Protein AF-A0AAN7SE15-F1 (afdb_monomer_lite)

Structure (mmCIF, N/CA/C/O backbone):
data_AF-A0AAN7SE15-F1
#
_entry.id   AF-A0AAN7SE15-F1
#
loop_
_atom_site.group_PDB
_atom_site.id
_atom_site.type_symbol
_atom_site.label_atom_id
_atom_site.label_alt_id
_atom_site.label_comp_id
_atom_site.label_asym_id
_atom_site.label_entity_id
_atom_site.label_seq_id
_atom_site.pdbx_PDB_ins_code
_atom_site.Cartn_x
_atom_site.Cartn_y
_atom_site.Cartn_z
_atom_site.occupancy
_atom_site.B_iso_or_equiv
_atom_site.auth_seq_id
_atom_site.auth_comp_id
_atom_site.auth_asym_id
_atom_site.auth_atom_id
_atom_site.pdbx_PDB_model_num
ATOM 1 N N . MET A 1 1 ? 21.722 -33.186 -2.684 1.00 69.50 1 MET A N 1
ATOM 2 C CA . MET A 1 1 ? 22.342 -31.857 -2.479 1.00 69.50 1 MET A CA 1
ATOM 3 C C . MET A 1 1 ? 21.295 -30.862 -1.980 1.00 69.50 1 MET A C 1
ATOM 5 O O . MET A 1 1 ? 20.299 -30.668 -2.673 1.00 69.50 1 MET A O 1
ATOM 9 N N . PRO A 1 2 ? 21.441 -30.273 -0.781 1.00 77.38 2 PRO A N 1
ATOM 10 C CA . PRO A 1 2 ? 20.537 -29.227 -0.302 1.00 77.38 2 PRO A CA 1
ATOM 11 C C . PRO A 1 2 ? 20.724 -27.922 -1.100 1.00 77.38 2 PRO A C 1
ATOM 13 O O . PRO A 1 2 ? 21.845 -27.465 -1.287 1.00 77.38 2 PRO A O 1
ATOM 16 N N . LEU A 1 3 ? 19.619 -27.311 -1.552 1.00 79.94 3 LEU A N 1
ATOM 17 C CA . LEU A 1 3 ? 19.618 -26.041 -2.303 1.00 79.94 3 LEU A CA 1
ATOM 18 C C . LEU A 1 3 ? 20.276 -24.898 -1.513 1.00 79.94 3 LEU A C 1
ATOM 20 O O . LEU A 1 3 ? 20.046 -24.763 -0.302 1.00 79.94 3 LEU A O 1
ATOM 24 N N . SER A 1 4 ? 20.987 -24.015 -2.217 1.00 88.12 4 SER A N 1
ATOM 25 C CA . SER A 1 4 ? 21.586 -22.818 -1.622 1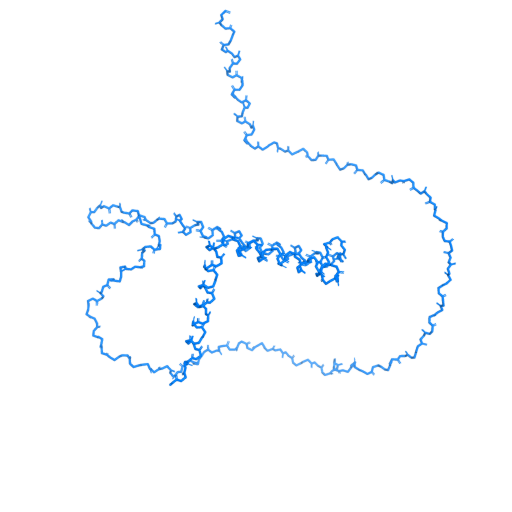.00 88.12 4 SER A CA 1
ATOM 26 C C . SER A 1 4 ? 20.510 -21.853 -1.103 1.00 88.12 4 SER A C 1
ATOM 28 O O . SER A 1 4 ? 19.378 -21.802 -1.600 1.00 88.12 4 SER A O 1
ATOM 30 N N . ARG A 1 5 ? 20.842 -21.041 -0.090 1.00 88.75 5 ARG A N 1
ATOM 31 C CA . ARG A 1 5 ? 19.920 -20.049 0.501 1.00 88.75 5 ARG A CA 1
ATOM 32 C C . ARG A 1 5 ? 19.344 -19.104 -0.561 1.00 88.75 5 ARG A C 1
ATOM 34 O O . ARG A 1 5 ? 18.150 -18.804 -0.522 1.00 88.75 5 ARG A O 1
ATOM 41 N N . GLY A 1 6 ? 20.163 -18.670 -1.522 1.00 89.69 6 GLY A N 1
ATOM 42 C CA . GLY A 1 6 ? 19.733 -17.793 -2.618 1.00 89.69 6 GLY A CA 1
ATOM 43 C C . GLY A 1 6 ? 18.705 -18.453 -3.542 1.00 89.69 6 GLY A C 1
ATOM 44 O O . GLY A 1 6 ? 17.690 -17.843 -3.886 1.00 89.69 6 GLY A O 1
ATOM 45 N N . GLU A 1 7 ? 18.911 -19.726 -3.872 1.00 88.38 7 GLU A N 1
ATOM 46 C CA . GLU A 1 7 ? 18.010 -20.511 -4.724 1.00 88.38 7 GLU A CA 1
ATOM 47 C C . GLU A 1 7 ? 16.679 -20.791 -4.029 1.00 88.38 7 GLU A C 1
ATOM 49 O O . GLU A 1 7 ? 15.617 -20.640 -4.635 1.00 88.38 7 GLU A O 1
ATOM 54 N N . LYS A 1 8 ? 16.711 -21.099 -2.725 1.00 91.88 8 LYS A N 1
ATOM 55 C CA . LYS A 1 8 ? 15.500 -21.238 -1.902 1.00 91.88 8 LYS A CA 1
ATOM 56 C C . LYS A 1 8 ? 14.666 -19.954 -1.917 1.00 91.88 8 LYS A C 1
ATOM 58 O O . LYS A 1 8 ? 13.450 -20.017 -2.111 1.00 91.88 8 LYS A O 1
ATOM 63 N N . LEU A 1 9 ? 15.297 -18.784 -1.764 1.00 92.62 9 LEU A N 1
ATOM 64 C CA . LEU A 1 9 ? 14.592 -17.498 -1.841 1.00 92.62 9 LEU A CA 1
ATOM 65 C C . LEU A 1 9 ? 14.015 -17.231 -3.235 1.00 92.62 9 LEU A C 1
ATOM 67 O O . LEU A 1 9 ? 12.876 -16.771 -3.335 1.00 92.62 9 LEU A O 1
ATOM 71 N N . ARG A 1 10 ? 14.766 -17.513 -4.307 1.00 90.75 10 ARG A N 1
ATOM 72 C CA . ARG A 1 10 ? 14.270 -17.358 -5.685 1.00 90.75 10 ARG A CA 1
ATOM 73 C C . ARG A 1 10 ? 13.057 -18.241 -5.942 1.00 90.75 10 ARG A C 1
ATOM 75 O O . ARG A 1 10 ? 12.019 -17.726 -6.350 1.00 90.75 10 ARG A O 1
ATOM 82 N N . ARG A 1 11 ? 13.145 -19.525 -5.592 1.00 92.25 11 ARG A N 1
ATOM 83 C CA . ARG A 1 11 ? 12.047 -20.486 -5.742 1.00 92.25 11 ARG A CA 1
ATOM 84 C C . ARG A 1 11 ? 10.803 -20.057 -4.961 1.00 92.25 11 ARG A C 1
ATOM 86 O O . ARG A 1 11 ? 9.694 -20.190 -5.471 1.00 92.25 11 ARG A O 1
ATOM 93 N N . LYS A 1 12 ? 10.975 -19.478 -3.765 1.00 94.56 12 LYS A N 1
ATOM 94 C CA . LYS A 1 12 ? 9.873 -18.900 -2.975 1.00 94.56 12 LYS A CA 1
ATOM 95 C C . LYS A 1 12 ? 9.230 -17.686 -3.659 1.00 94.56 12 LYS A C 1
ATOM 97 O O . LYS A 1 12 ? 8.010 -17.587 -3.702 1.00 94.56 12 LYS A O 1
ATOM 102 N N . ARG A 1 13 ? 10.028 -16.770 -4.219 1.00 94.69 13 ARG A N 1
ATOM 103 C CA . ARG A 1 13 ? 9.501 -15.607 -4.960 1.00 94.69 13 ARG A CA 1
ATOM 104 C C . ARG A 1 13 ? 8.739 -16.037 -6.211 1.00 94.69 13 ARG A C 1
ATOM 106 O O . ARG A 1 13 ? 7.675 -15.499 -6.497 1.00 94.69 13 ARG A O 1
ATOM 113 N N . GLU A 1 14 ? 9.273 -17.004 -6.950 1.00 93.94 14 GLU A N 1
ATOM 114 C CA . GLU A 1 14 ? 8.645 -17.532 -8.163 1.00 93.94 14 GLU A CA 1
ATOM 115 C C . GLU A 1 14 ? 7.334 -18.263 -7.853 1.00 93.94 14 GLU A C 1
ATOM 117 O O . GLU A 1 14 ? 6.343 -18.066 -8.558 1.00 93.94 14 GLU A O 1
ATOM 122 N N . SER A 1 15 ? 7.283 -19.051 -6.773 1.00 93.25 15 SER A N 1
ATOM 123 C CA . SER A 1 15 ? 6.051 -19.725 -6.354 1.00 93.25 15 SER A CA 1
ATOM 124 C C . SER A 1 15 ? 4.984 -18.741 -5.864 1.00 93.25 15 SER A C 1
ATOM 126 O O . SER A 1 15 ? 3.817 -18.885 -6.235 1.00 93.25 15 SER A O 1
ATOM 128 N N . GLU A 1 16 ? 5.362 -17.703 -5.108 1.00 92.50 16 GLU A N 1
ATOM 129 C CA . GLU A 1 16 ? 4.440 -16.628 -4.721 1.00 92.50 16 GLU A CA 1
ATOM 130 C C . GLU A 1 16 ? 3.918 -15.863 -5.935 1.00 92.50 16 GLU A C 1
ATOM 132 O O . GLU A 1 16 ? 2.716 -15.616 -6.025 1.00 92.50 16 GLU A O 1
ATOM 137 N N . LYS A 1 17 ? 4.785 -15.546 -6.902 1.00 94.81 17 LYS A N 1
ATOM 138 C CA . LYS A 1 17 ? 4.377 -14.885 -8.145 1.00 94.81 17 LYS A CA 1
ATOM 139 C C . LYS A 1 17 ? 3.336 -15.721 -8.895 1.00 94.81 17 LYS A C 1
ATOM 141 O O . LYS A 1 17 ? 2.251 -15.222 -9.173 1.00 94.81 17 LYS A O 1
ATOM 146 N N . ARG A 1 18 ? 3.598 -17.019 -9.099 1.00 93.38 18 ARG A N 1
ATOM 147 C CA . ARG A 1 18 ? 2.640 -17.951 -9.727 1.00 93.38 18 ARG A CA 1
ATOM 148 C C . ARG A 1 18 ? 1.327 -18.056 -8.948 1.00 93.38 18 ARG A C 1
ATOM 150 O O . ARG A 1 18 ? 0.262 -18.185 -9.544 1.00 93.38 18 ARG A O 1
ATOM 157 N N . ARG A 1 19 ? 1.371 -18.020 -7.612 1.00 92.69 19 ARG A N 1
ATOM 158 C CA . ARG A 1 19 ? 0.163 -17.997 -6.771 1.00 92.69 19 ARG A CA 1
ATOM 159 C C . ARG A 1 19 ? -0.665 -16.733 -7.022 1.00 92.69 19 ARG A C 1
ATOM 161 O O . ARG A 1 19 ? -1.875 -16.847 -7.189 1.00 92.69 19 ARG A O 1
ATOM 168 N N . TYR A 1 20 ? -0.028 -15.564 -7.063 1.00 87.75 20 TYR A N 1
ATOM 169 C CA . TYR A 1 20 ? -0.706 -14.303 -7.367 1.00 87.75 20 TYR A CA 1
ATOM 170 C C . TYR A 1 20 ? -1.281 -14.277 -8.781 1.00 87.75 20 TYR A C 1
ATOM 172 O O . TYR A 1 20 ? -2.404 -13.815 -8.958 1.00 87.75 20 TYR A O 1
ATOM 180 N N . ASP A 1 21 ? -0.549 -14.797 -9.765 1.00 90.56 21 ASP A N 1
ATOM 181 C CA . ASP A 1 21 ? -1.011 -14.845 -11.153 1.00 90.56 21 ASP A CA 1
ATOM 182 C C . ASP A 1 21 ? -2.255 -15.738 -11.295 1.00 90.56 21 ASP A C 1
ATOM 184 O O . ASP A 1 21 ? -3.239 -15.305 -11.893 1.00 90.56 21 ASP A O 1
ATOM 188 N N . ARG A 1 22 ? -2.281 -16.911 -10.640 1.00 91.75 22 ARG A N 1
ATOM 189 C CA . ARG A 1 22 ? -3.479 -17.776 -10.577 1.00 91.75 22 ARG A CA 1
ATOM 190 C C . ARG A 1 22 ? -4.678 -17.064 -9.950 1.00 91.75 22 ARG A C 1
ATOM 192 O O . ARG A 1 22 ? -5.763 -17.065 -10.516 1.00 91.75 22 ARG A O 1
ATOM 199 N N . LEU A 1 23 ? -4.474 -16.390 -8.817 1.00 88.62 23 LEU A N 1
ATOM 200 C CA . LEU A 1 23 ? -5.536 -15.635 -8.141 1.00 88.62 23 LEU A CA 1
ATOM 201 C C . LEU A 1 23 ? -6.017 -14.421 -8.954 1.00 88.62 23 LEU A C 1
ATOM 203 O O . LEU A 1 23 ? -7.139 -13.956 -8.791 1.00 88.62 23 LEU A O 1
ATOM 207 N N . LYS A 1 24 ? -5.156 -13.858 -9.805 1.00 89.06 24 LYS A N 1
ATOM 208 C CA . LYS A 1 24 ? -5.519 -12.754 -10.695 1.00 89.06 24 LYS A CA 1
ATOM 209 C C . LYS A 1 24 ? -6.371 -13.233 -11.873 1.00 89.06 24 LYS A C 1
ATOM 211 O O . LYS A 1 24 ? -7.193 -12.451 -12.343 1.00 89.06 24 LYS A O 1
ATOM 216 N N . GLN A 1 25 ? -6.145 -14.461 -12.339 1.00 91.25 25 GLN A N 1
ATOM 217 C CA . GLN A 1 25 ? -6.897 -15.096 -13.423 1.00 91.25 25 GLN A CA 1
ATOM 218 C C . GLN A 1 25 ? -8.277 -15.592 -12.966 1.00 91.25 25 GLN A C 1
ATOM 220 O O . GLN A 1 25 ? -9.210 -15.535 -13.756 1.00 91.25 25 GLN A O 1
ATOM 225 N N . ASP A 1 26 ? -8.422 -16.009 -11.703 1.00 91.81 26 ASP A N 1
ATOM 226 C CA . ASP A 1 26 ? -9.694 -16.468 -11.130 1.00 91.81 26 ASP A CA 1
ATOM 227 C C . ASP A 1 26 ? -10.484 -15.321 -10.445 1.00 91.81 26 ASP A C 1
ATOM 229 O O . ASP A 1 26 ? -10.094 -14.842 -9.368 1.00 91.81 26 ASP A O 1
ATOM 233 N N . PRO A 1 27 ? -11.606 -14.857 -11.030 1.00 91.00 27 PRO A N 1
ATOM 234 C CA . PRO A 1 27 ? -12.420 -13.799 -10.440 1.00 91.00 27 PRO A CA 1
ATOM 235 C C . PRO A 1 27 ? -13.149 -14.238 -9.159 1.00 91.00 27 PRO A C 1
ATOM 237 O O . PRO A 1 27 ? -13.297 -13.420 -8.243 1.00 91.00 27 PRO A O 1
ATOM 240 N N . GLU A 1 28 ? -13.562 -15.503 -9.048 1.00 93.06 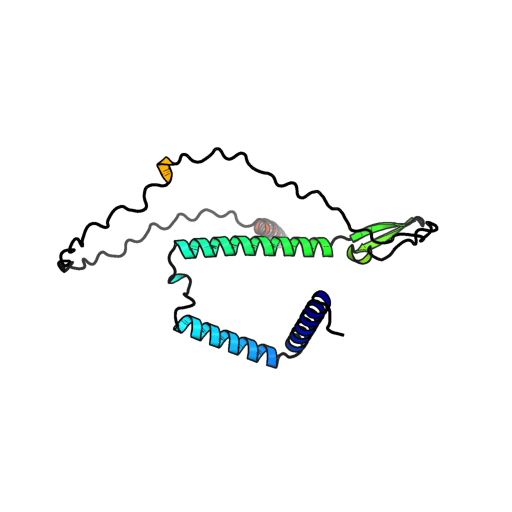28 GLU A N 1
ATOM 241 C CA . GLU A 1 28 ? -14.314 -16.005 -7.894 1.00 93.06 28 GLU A CA 1
ATOM 242 C C . GLU A 1 28 ? -13.421 -16.137 -6.665 1.00 93.06 28 GLU A C 1
ATOM 244 O O . GLU A 1 28 ? -13.763 -15.653 -5.579 1.00 93.06 28 GLU A O 1
ATOM 249 N N . GLY A 1 29 ? -12.233 -16.725 -6.832 1.00 91.44 29 GLY A N 1
ATOM 250 C CA . GLY A 1 29 ? -11.234 -16.814 -5.769 1.00 91.44 29 GLY A CA 1
ATOM 251 C C . GLY A 1 29 ? -10.851 -15.434 -5.228 1.00 91.44 29 GLY A C 1
ATOM 252 O O . GLY A 1 29 ? -10.708 -15.239 -4.015 1.00 91.44 29 GLY A O 1
ATOM 253 N N . ARG A 1 30 ? -10.767 -14.430 -6.108 1.00 91.44 30 ARG A N 1
ATOM 254 C CA . ARG A 1 30 ? -10.493 -13.044 -5.717 1.00 91.44 30 ARG A CA 1
ATOM 255 C C . ARG A 1 30 ? -11.650 -12.407 -4.946 1.00 91.44 30 ARG A C 1
ATOM 257 O O . ARG A 1 30 ? -11.396 -11.661 -3.996 1.00 91.44 30 ARG A O 1
ATOM 264 N N . ALA A 1 31 ? -12.895 -12.677 -5.333 1.00 93.81 31 ALA A N 1
ATOM 265 C CA . ALA A 1 31 ? -14.076 -12.194 -4.620 1.00 93.81 31 ALA A CA 1
ATOM 266 C C . ALA A 1 31 ? -14.162 -12.796 -3.208 1.00 93.81 31 ALA A C 1
ATOM 268 O O . ALA A 1 31 ? -14.294 -12.048 -2.236 1.00 93.81 31 ALA A O 1
ATOM 269 N N . LYS A 1 32 ? -13.964 -14.116 -3.082 1.00 95.25 32 LYS A N 1
ATOM 270 C CA . LYS A 1 32 ? -13.917 -14.827 -1.792 1.00 95.25 32 LYS A CA 1
ATOM 271 C C . LYS A 1 32 ? -12.827 -14.268 -0.873 1.00 95.25 32 LYS A C 1
ATOM 273 O O . LYS A 1 32 ? -13.071 -14.028 0.309 1.00 95.25 32 LYS A O 1
ATOM 278 N N . LEU A 1 33 ? -11.634 -13.986 -1.409 1.00 93.44 33 LEU A N 1
ATOM 279 C CA . LEU A 1 33 ? -10.555 -13.376 -0.625 1.00 93.44 33 LEU A CA 1
ATOM 280 C C . LEU A 1 33 ? -10.940 -11.981 -0.111 1.00 93.44 33 LEU A C 1
ATOM 282 O O . LEU A 1 33 ? -10.749 -11.695 1.069 1.00 93.44 33 LEU A O 1
ATOM 286 N N . LYS A 1 34 ? -11.523 -11.134 -0.969 1.00 95.12 34 LYS A N 1
ATOM 287 C CA . LYS A 1 34 ? -11.990 -9.797 -0.570 1.00 95.12 34 LYS A CA 1
ATOM 288 C C . LYS A 1 34 ? -13.056 -9.857 0.524 1.00 95.12 34 LYS A C 1
ATOM 290 O O . LYS A 1 34 ? -13.012 -9.043 1.443 1.00 95.12 34 LYS A O 1
ATOM 295 N N . GLN A 1 35 ? -14.003 -10.792 0.432 1.00 96.69 35 GLN A N 1
ATOM 296 C CA . GLN A 1 35 ? -15.025 -10.996 1.465 1.00 96.69 35 GLN A CA 1
ATOM 297 C C . GLN A 1 35 ? -14.381 -11.383 2.798 1.00 96.69 35 GLN A C 1
ATOM 299 O O . GLN A 1 35 ? -14.603 -10.707 3.800 1.00 96.69 35 GLN A O 1
ATOM 304 N N . LYS A 1 36 ? -13.474 -12.365 2.788 1.00 97.38 36 LYS A N 1
ATOM 305 C CA . LYS A 1 36 ? -12.740 -12.791 3.986 1.00 97.38 36 LYS A CA 1
ATOM 306 C C . LYS A 1 36 ? -11.925 -11.656 4.616 1.00 97.38 36 LYS A C 1
ATOM 308 O O . LYS A 1 36 ? -11.921 -11.497 5.834 1.00 97.38 36 LYS A O 1
ATOM 313 N N . GLU A 1 37 ? -11.237 -10.847 3.812 1.00 96.69 37 GLU A N 1
ATOM 314 C CA . GLU A 1 37 ? -10.503 -9.671 4.302 1.00 96.69 37 GLU A CA 1
ATOM 315 C C . GLU A 1 37 ? -11.443 -8.618 4.907 1.00 96.69 37 GLU A C 1
ATOM 317 O O . GLU A 1 37 ? -11.130 -8.036 5.949 1.00 96.69 37 GLU A O 1
ATOM 322 N N . ARG A 1 38 ? -12.615 -8.402 4.296 1.00 97.38 38 ARG A N 1
ATOM 323 C CA . ARG A 1 38 ? -13.647 -7.493 4.810 1.00 97.38 38 ARG A CA 1
ATOM 324 C C . ARG A 1 38 ? -14.190 -7.971 6.155 1.00 97.38 38 ARG A C 1
ATOM 326 O O . ARG A 1 38 ? -14.239 -7.176 7.088 1.00 97.38 38 ARG A O 1
ATOM 333 N N . GLU A 1 39 ? -14.531 -9.249 6.284 1.00 97.94 39 GLU A N 1
ATOM 334 C CA . GLU A 1 39 ? -14.976 -9.850 7.547 1.00 97.94 39 GLU A CA 1
ATOM 335 C C . GLU A 1 39 ? -13.909 -9.732 8.637 1.00 97.94 39 GLU A C 1
ATOM 337 O O . GLU A 1 39 ? -14.204 -9.344 9.764 1.00 97.94 39 GLU A O 1
ATOM 342 N N . GLN A 1 40 ? -12.642 -10.003 8.310 1.00 97.81 40 GLN A N 1
ATOM 343 C CA . GLN A 1 40 ? -11.542 -9.816 9.257 1.00 97.81 40 GLN A CA 1
ATOM 344 C C . GLN A 1 40 ? -11.399 -8.359 9.693 1.00 97.81 40 GLN A C 1
ATOM 346 O O . GLN A 1 40 ? -11.105 -8.091 10.857 1.00 97.81 40 GLN A O 1
ATOM 351 N N . TYR A 1 41 ? -11.577 -7.415 8.772 1.00 96.50 41 TYR A N 1
ATOM 352 C CA . TYR A 1 41 ? -11.533 -5.995 9.089 1.00 96.50 41 TYR A CA 1
ATOM 353 C C . TYR A 1 41 ? -12.689 -5.580 10.006 1.00 96.50 41 TYR A C 1
ATOM 355 O O . TYR A 1 41 ? -12.454 -4.851 10.968 1.00 96.50 41 TYR A O 1
ATOM 363 N N . ILE A 1 42 ? -13.900 -6.091 9.763 1.00 96.50 42 ILE A N 1
ATOM 364 C CA . ILE A 1 42 ? -15.067 -5.889 10.635 1.00 96.50 42 ILE A CA 1
ATOM 365 C C . ILE A 1 42 ? -14.782 -6.452 12.033 1.00 96.50 42 ILE A C 1
ATOM 367 O O . ILE A 1 42 ? -14.837 -5.701 13.000 1.00 96.50 42 ILE A O 1
ATOM 371 N N . LYS A 1 43 ? -14.302 -7.699 12.138 1.00 97.62 43 LYS A N 1
ATOM 372 C CA . LYS A 1 43 ? -13.901 -8.306 13.421 1.00 97.62 43 LYS A CA 1
ATOM 373 C C . LYS A 1 43 ? -12.827 -7.492 14.153 1.00 97.62 43 LYS A C 1
ATOM 375 O O . LYS A 1 43 ? -12.837 -7.392 15.375 1.00 97.62 43 LYS A O 1
ATOM 380 N N . LYS A 1 44 ? -11.868 -6.900 13.431 1.00 97.31 44 LYS A N 1
ATOM 381 C CA . LYS A 1 44 ? -10.837 -6.020 14.021 1.00 97.31 44 LYS A CA 1
ATOM 382 C C . LYS A 1 44 ? -11.398 -4.674 14.487 1.00 97.31 44 LYS A C 1
ATOM 384 O O . LYS A 1 44 ? -10.865 -4.120 15.448 1.00 97.31 44 LYS A O 1
ATOM 389 N N . LYS A 1 45 ? -12.424 -4.150 13.810 1.00 95.69 45 LYS A N 1
ATOM 390 C CA . LYS A 1 45 ? -13.165 -2.958 14.240 1.00 95.69 45 LYS A CA 1
ATOM 391 C C . LYS A 1 45 ? -13.982 -3.240 15.498 1.00 95.69 45 LYS A C 1
ATOM 393 O O . LYS A 1 45 ? -13.853 -2.490 16.454 1.00 95.69 45 LYS A O 1
ATOM 398 N N . GLU A 1 46 ? -14.734 -4.340 15.526 1.00 95.31 46 GLU A N 1
ATOM 399 C CA . GLU A 1 46 ? -15.518 -4.775 16.695 1.00 95.31 46 GLU A CA 1
ATOM 400 C C . GLU A 1 46 ? -14.628 -4.961 17.928 1.00 95.31 46 GLU A C 1
ATOM 402 O O . GLU A 1 46 ? -14.928 -4.453 19.003 1.00 95.31 46 GLU A O 1
ATOM 407 N N . LYS A 1 47 ? -13.455 -5.585 17.754 1.00 96.88 47 LYS A N 1
ATOM 408 C CA . LYS A 1 47 ? -12.442 -5.736 18.814 1.00 96.88 47 LYS A CA 1
ATOM 409 C C . LYS A 1 47 ? -11.712 -4.436 19.190 1.00 96.88 47 LYS A C 1
ATOM 411 O O . LYS A 1 47 ? -10.766 -4.491 19.967 1.00 96.88 47 LYS A O 1
ATOM 416 N N . LYS A 1 48 ? -12.061 -3.288 18.594 1.00 92.25 48 LYS A N 1
ATOM 417 C CA . LYS A 1 48 ? -11.407 -1.973 18.772 1.00 92.25 48 LYS A CA 1
ATOM 418 C C . LYS A 1 48 ? -9.893 -1.944 18.495 1.00 92.25 48 LYS A C 1
ATOM 420 O O . LYS A 1 48 ? -9.223 -0.959 18.795 1.00 92.25 48 LYS A O 1
ATOM 425 N N . ILE A 1 49 ? -9.346 -2.974 17.840 1.00 93.69 49 ILE A N 1
ATOM 426 C CA . ILE A 1 49 ? -7.940 -3.016 17.398 1.00 93.69 49 ILE A CA 1
ATOM 427 C C . ILE A 1 49 ? -7.719 -1.979 16.291 1.00 93.69 49 ILE A C 1
ATOM 429 O O . ILE A 1 49 ? -6.687 -1.310 16.233 1.00 93.69 49 ILE A O 1
ATOM 433 N N . VAL A 1 50 ? -8.700 -1.830 15.397 1.00 93.44 50 VAL A N 1
ATOM 434 C CA . VAL A 1 50 ? -8.701 -0.796 14.361 1.00 93.44 50 VAL A CA 1
ATOM 435 C C . VAL A 1 50 ? -9.755 0.247 14.702 1.00 93.44 50 VAL A C 1
ATOM 437 O O . VAL A 1 50 ? -10.941 0.030 14.477 1.00 93.44 50 VAL A O 1
ATOM 440 N N . ARG A 1 51 ? -9.302 1.405 15.187 1.00 93.50 51 ARG A N 1
ATOM 441 C CA . ARG A 1 51 ? -10.162 2.560 15.472 1.00 93.50 51 ARG A CA 1
ATOM 442 C C . ARG A 1 51 ? -10.407 3.405 14.208 1.00 93.50 51 ARG A C 1
ATOM 444 O O . ARG A 1 51 ? -9.446 3.655 13.461 1.00 93.50 51 ARG A O 1
ATOM 451 N N . PRO A 1 52 ? -11.651 3.848 13.935 1.00 91.81 52 PRO A N 1
ATOM 452 C CA . PRO A 1 52 ? -11.930 4.833 12.895 1.00 91.81 52 PRO A CA 1
ATOM 453 C C . PRO A 1 52 ? -11.265 6.168 13.243 1.00 91.81 52 PRO A C 1
ATOM 455 O O . PRO A 1 52 ? -11.010 6.455 14.405 1.00 91.81 52 PRO A O 1
ATOM 458 N N . ILE A 1 53 ? -10.964 6.992 12.235 1.00 90.69 53 ILE A N 1
ATOM 459 C CA . ILE A 1 53 ? -10.153 8.207 12.428 1.00 90.69 53 ILE A CA 1
ATOM 460 C C . ILE A 1 53 ? -10.770 9.197 13.428 1.00 90.69 53 ILE A C 1
ATOM 462 O O . ILE A 1 53 ? -10.021 9.851 14.143 1.00 90.69 53 ILE A O 1
ATOM 466 N N . ASN A 1 54 ? -12.103 9.253 13.502 1.00 92.38 54 ASN A N 1
ATOM 467 C CA . ASN A 1 54 ? -12.845 10.148 14.392 1.00 92.38 54 ASN A CA 1
ATOM 468 C C . ASN A 1 54 ? -12.670 9.777 15.872 1.00 92.38 54 ASN A C 1
ATOM 470 O O . ASN A 1 54 ? -12.658 10.658 16.716 1.00 92.38 54 ASN A O 1
ATOM 474 N N . GLU A 1 55 ? -12.473 8.492 16.178 1.00 93.50 55 GLU A N 1
ATOM 475 C CA . GLU A 1 55 ? -12.241 7.993 17.544 1.00 93.50 55 GLU A CA 1
ATOM 476 C C . GLU A 1 55 ? -10.757 8.047 17.947 1.00 93.50 55 GLU A C 1
ATOM 478 O O . GLU A 1 55 ? -10.372 7.624 19.037 1.00 93.50 55 GLU A O 1
ATOM 483 N N . GLN A 1 56 ? -9.875 8.503 17.053 1.00 95.38 56 GLN A N 1
ATOM 484 C CA . GLN A 1 56 ? -8.452 8.614 17.353 1.00 95.38 56 GLN A CA 1
ATOM 485 C C . GLN A 1 56 ? -8.104 9.975 17.931 1.00 95.38 56 GLN A C 1
ATOM 487 O O . GLN A 1 56 ? -8.605 10.998 17.472 1.00 95.38 56 GLN A O 1
ATOM 492 N N . ASN A 1 57 ? -7.125 9.986 18.836 1.00 97.19 57 ASN A N 1
ATOM 493 C CA . ASN A 1 57 ? -6.512 11.210 19.339 1.00 97.19 57 ASN A CA 1
ATOM 494 C C . ASN A 1 57 ? -5.949 12.055 18.174 1.00 97.19 57 ASN A C 1
ATOM 496 O O . ASN A 1 57 ? -5.356 11.523 17.227 1.00 97.19 57 ASN A O 1
ATOM 500 N N . GLU A 1 58 ? -6.082 13.378 18.254 1.00 97.19 58 GLU A N 1
ATOM 501 C CA . GLU A 1 58 ? -5.568 14.347 17.285 1.00 97.19 58 GLU A CA 1
ATOM 502 C C . GLU A 1 58 ? -4.105 14.107 16.900 1.00 97.19 58 GLU A C 1
ATOM 504 O O . GLU A 1 58 ? -3.735 14.203 15.722 1.00 97.19 58 GLU A O 1
ATOM 509 N N . ARG A 1 59 ? -3.257 13.733 17.868 1.00 96.94 59 ARG A N 1
ATOM 510 C CA . ARG A 1 59 ? -1.843 13.428 17.607 1.00 96.94 59 ARG A CA 1
ATOM 511 C C . ARG A 1 59 ? -1.690 12.240 16.655 1.00 96.94 59 ARG A C 1
ATOM 513 O O . ARG A 1 59 ? -0.914 12.313 15.695 1.00 96.94 59 ARG A O 1
ATOM 520 N N . GLU A 1 60 ? -2.448 11.166 16.872 1.00 95.75 60 GLU A N 1
ATOM 521 C CA . GLU A 1 60 ? -2.465 10.001 15.980 1.00 95.75 60 GLU A CA 1
ATOM 522 C C . GLU A 1 60 ? -3.016 10.373 14.602 1.00 95.75 60 GLU A C 1
ATOM 524 O O . GLU A 1 60 ? -2.424 10.014 13.577 1.00 95.75 60 GLU A O 1
ATOM 529 N N . GLN A 1 61 ? -4.109 11.142 14.557 1.00 97.06 61 GLN A N 1
ATOM 530 C CA . GLN A 1 61 ? -4.680 11.617 13.300 1.00 97.06 61 GLN A CA 1
ATOM 531 C C . GLN A 1 61 ? -3.650 12.427 12.501 1.00 97.06 61 GLN A C 1
ATOM 533 O O . GLN A 1 61 ? -3.482 12.214 11.296 1.00 97.06 61 GLN A O 1
ATOM 538 N N . ARG A 1 62 ? -2.903 13.323 13.158 1.00 97.19 62 ARG A N 1
ATOM 539 C CA . ARG A 1 62 ? -1.839 14.126 12.538 1.00 97.19 62 ARG A CA 1
ATOM 540 C C . ARG A 1 62 ? -0.739 13.241 11.963 1.00 97.19 62 ARG A C 1
ATOM 542 O O . ARG A 1 62 ? -0.305 13.463 10.827 1.00 97.19 62 ARG A O 1
ATOM 549 N N . MET A 1 63 ? -0.329 12.209 12.700 1.00 97.31 63 MET A N 1
ATOM 550 C CA . MET A 1 63 ? 0.657 11.233 12.237 1.00 97.31 63 MET A CA 1
ATOM 551 C C . MET A 1 63 ? 0.146 10.422 11.044 1.00 97.31 63 MET A C 1
ATOM 553 O O . MET A 1 63 ? 0.886 10.266 10.067 1.00 97.31 63 MET A O 1
ATOM 557 N N . LYS A 1 64 ? -1.117 9.982 11.041 1.00 96.00 64 LYS A N 1
ATOM 558 C CA . LYS A 1 64 ? -1.731 9.316 9.880 1.00 96.00 64 LYS A CA 1
ATOM 559 C C . LYS A 1 64 ? -1.787 10.234 8.662 1.00 96.00 64 LYS A C 1
ATOM 561 O O . LYS A 1 64 ? -1.352 9.835 7.584 1.00 96.00 64 LYS A O 1
ATOM 566 N N . ARG A 1 65 ? -2.211 11.493 8.820 1.00 96.12 65 ARG A N 1
ATOM 567 C CA . ARG A 1 65 ? -2.207 12.492 7.732 1.00 96.12 65 ARG A CA 1
ATOM 568 C C . ARG A 1 65 ? -0.792 12.758 7.206 1.00 96.12 65 ARG A C 1
ATOM 570 O O . ARG A 1 65 ? -0.608 12.957 6.005 1.00 96.12 65 ARG A O 1
ATOM 577 N N . LYS A 1 66 ? 0.230 12.768 8.072 1.00 97.69 66 LYS A N 1
ATOM 578 C CA . LYS A 1 66 ? 1.646 12.891 7.672 1.00 97.69 66 LYS A CA 1
ATOM 579 C C . LYS A 1 66 ? 2.084 11.697 6.817 1.00 97.69 66 LYS A C 1
ATOM 581 O O . LYS A 1 66 ? 2.636 11.901 5.735 1.00 97.69 66 LYS A O 1
ATOM 586 N N . HIS A 1 67 ? 1.784 10.474 7.253 1.00 97.31 67 HIS A N 1
ATOM 587 C CA . HIS A 1 67 ? 2.069 9.263 6.478 1.00 97.31 67 HIS A CA 1
ATOM 588 C C . HIS A 1 67 ? 1.323 9.255 5.147 1.00 97.31 67 HIS A C 1
ATOM 590 O O . HIS A 1 67 ? 1.926 8.997 4.108 1.00 97.31 67 HIS A O 1
ATOM 596 N N . TRP A 1 68 ? 0.043 9.627 5.145 1.00 97.12 68 TRP A N 1
ATOM 597 C CA . TRP A 1 68 ? -0.747 9.706 3.924 1.00 97.12 68 TRP A CA 1
ATOM 598 C C . TRP A 1 68 ? -0.146 10.690 2.915 1.00 97.12 68 TRP A C 1
ATOM 600 O O . TRP A 1 68 ? 0.046 10.330 1.754 1.00 97.12 68 TRP A O 1
ATOM 610 N N . ARG A 1 69 ? 0.257 11.890 3.355 1.00 97.88 69 ARG A N 1
ATOM 611 C CA . ARG A 1 69 ? 0.968 12.858 2.502 1.00 97.88 69 ARG A CA 1
ATOM 612 C C . ARG A 1 69 ? 2.269 12.281 1.939 1.00 97.88 69 ARG A C 1
ATOM 614 O O . ARG A 1 69 ? 2.520 12.421 0.743 1.00 97.88 69 ARG A O 1
ATOM 621 N N . LYS A 1 70 ? 3.062 11.587 2.765 1.00 98.06 70 LYS A N 1
ATOM 622 C CA . LYS A 1 70 ? 4.301 10.913 2.337 1.00 98.06 70 LYS A CA 1
ATOM 623 C C . LYS A 1 70 ? 4.025 9.855 1.263 1.00 98.06 70 LYS A C 1
ATOM 625 O O . LYS A 1 70 ? 4.647 9.896 0.203 1.00 98.06 70 LYS A O 1
ATOM 630 N N . HIS A 1 71 ? 3.074 8.952 1.497 1.00 96.81 71 HIS A N 1
ATOM 631 C CA . HIS A 1 71 ? 2.725 7.888 0.551 1.00 96.81 71 HIS A CA 1
ATOM 632 C C . HIS A 1 71 ? 2.113 8.432 -0.740 1.00 96.81 71 HIS A C 1
ATOM 634 O O . HIS A 1 71 ? 2.491 7.992 -1.822 1.00 96.81 71 HIS A O 1
ATOM 640 N N . SER A 1 72 ? 1.234 9.431 -0.646 1.00 97.44 72 SER A N 1
ATOM 641 C CA . SER A 1 72 ? 0.641 10.097 -1.808 1.00 97.44 72 SER A CA 1
ATOM 642 C C . SER A 1 72 ? 1.711 10.766 -2.673 1.00 97.44 72 SER A C 1
ATOM 644 O O . SER A 1 72 ? 1.739 10.571 -3.889 1.00 97.44 72 SER A O 1
ATOM 646 N N . ARG A 1 73 ? 2.668 11.478 -2.059 1.00 97.12 73 ARG A N 1
ATOM 647 C CA . ARG A 1 73 ? 3.807 12.070 -2.775 1.00 97.12 73 ARG A CA 1
ATOM 648 C C . ARG A 1 73 ? 4.661 11.000 -3.455 1.00 97.12 73 ARG A C 1
ATOM 650 O O . ARG A 1 73 ? 4.953 11.136 -4.639 1.00 97.12 73 ARG A O 1
ATOM 657 N N . ALA A 1 74 ? 5.021 9.937 -2.737 1.00 96.94 74 ALA A N 1
ATOM 658 C CA . ALA A 1 74 ? 5.813 8.838 -3.287 1.00 96.94 74 ALA A CA 1
ATOM 659 C C . ALA A 1 74 ? 5.103 8.152 -4.466 1.00 96.94 74 ALA A C 1
ATOM 661 O O . ALA A 1 74 ? 5.720 7.918 -5.503 1.00 96.94 74 ALA A O 1
ATOM 662 N N . TYR A 1 75 ? 3.798 7.894 -4.345 1.00 95.81 75 TYR A N 1
ATOM 663 C CA . TYR A 1 75 ? 2.983 7.334 -5.421 1.00 95.81 75 TYR A CA 1
ATOM 664 C C . TYR A 1 75 ? 2.959 8.248 -6.651 1.00 95.81 75 TYR A C 1
ATOM 666 O O . TYR A 1 75 ? 3.216 7.782 -7.757 1.00 95.81 75 TYR A O 1
ATOM 674 N N . ARG A 1 76 ? 2.722 9.555 -6.468 1.00 94.62 76 ARG A N 1
ATOM 675 C CA . ARG A 1 76 ? 2.723 10.537 -7.567 1.00 94.62 76 ARG A CA 1
ATOM 676 C C . ARG A 1 76 ? 4.080 10.617 -8.262 1.00 94.62 76 ARG A C 1
ATOM 678 O O . ARG A 1 76 ? 4.121 10.651 -9.485 1.00 94.62 76 ARG A O 1
ATOM 685 N N . LEU A 1 77 ? 5.178 10.621 -7.505 1.00 93.38 77 LEU A N 1
ATOM 686 C CA . LEU A 1 77 ? 6.532 10.612 -8.065 1.00 93.38 77 LEU A CA 1
ATOM 687 C C . LEU A 1 77 ? 6.794 9.333 -8.861 1.00 93.38 77 LEU A C 1
ATOM 689 O O . LEU A 1 77 ? 7.237 9.408 -10.002 1.00 93.38 77 LEU A O 1
ATOM 693 N N . LYS A 1 78 ? 6.455 8.168 -8.300 1.00 91.50 78 LYS A N 1
ATOM 694 C CA . LYS A 1 78 ? 6.578 6.882 -8.994 1.00 91.50 78 LYS A CA 1
ATOM 695 C C . LYS A 1 78 ? 5.760 6.859 -10.287 1.00 91.50 78 LYS A C 1
ATOM 697 O O . LYS A 1 78 ? 6.272 6.425 -11.312 1.00 91.50 78 LYS A O 1
ATOM 702 N N . LYS A 1 79 ? 4.518 7.350 -10.243 1.00 89.88 79 LYS A N 1
ATOM 703 C CA . LYS A 1 79 ? 3.630 7.453 -11.407 1.00 89.88 79 LYS A CA 1
ATOM 704 C C . LYS A 1 79 ? 4.226 8.362 -12.487 1.00 89.88 79 LYS A C 1
ATOM 706 O O . LYS A 1 79 ? 4.376 7.914 -13.619 1.00 89.88 79 LYS A O 1
ATOM 711 N N . LYS A 1 80 ? 4.677 9.568 -12.119 1.00 87.44 80 LYS A N 1
ATOM 712 C CA . LYS A 1 80 ? 5.380 10.487 -13.031 1.00 87.44 80 LYS A CA 1
ATOM 713 C C . LYS A 1 80 ? 6.623 9.855 -13.653 1.00 87.44 80 LYS A C 1
ATOM 715 O O . LYS A 1 80 ? 6.836 9.999 -14.849 1.00 87.44 80 LYS A O 1
ATOM 720 N N . LEU A 1 8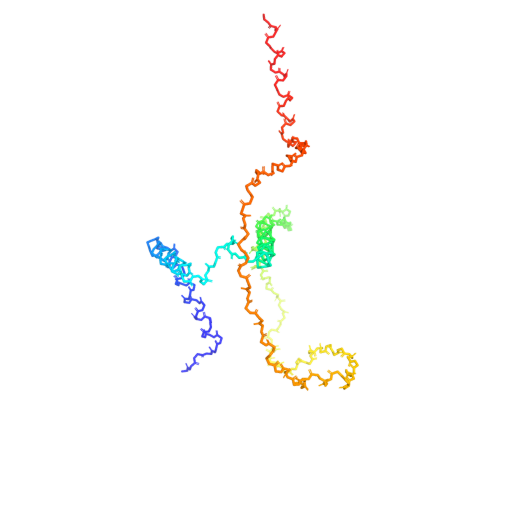1 ? 7.435 9.143 -12.869 1.00 82.75 81 LEU A N 1
ATOM 721 C CA . LEU A 1 81 ? 8.608 8.438 -13.392 1.00 82.75 81 LEU A CA 1
ATOM 722 C C . LEU A 1 81 ? 8.198 7.351 -14.389 1.00 82.75 81 LEU A C 1
ATOM 724 O O . LEU A 1 81 ? 8.788 7.285 -15.458 1.00 82.75 81 LEU A O 1
ATOM 728 N N . SER A 1 82 ? 7.173 6.547 -14.084 1.00 79.25 82 SER A N 1
ATOM 729 C CA . SER A 1 82 ? 6.684 5.511 -15.008 1.00 79.25 82 SER A CA 1
ATOM 730 C C . SER A 1 82 ? 6.050 6.065 -16.286 1.00 79.25 82 SER A C 1
ATOM 732 O O . SER A 1 82 ? 6.132 5.433 -17.333 1.00 79.25 82 SER A O 1
ATOM 734 N N . GLU A 1 83 ? 5.413 7.233 -16.216 1.00 77.81 83 GLU A N 1
ATOM 735 C CA . GLU A 1 83 ? 4.870 7.925 -17.390 1.00 77.81 83 GLU A CA 1
ATOM 736 C C . GLU A 1 83 ? 6.007 8.514 -18.232 1.00 77.81 83 GLU A C 1
ATOM 738 O O . GLU A 1 83 ? 6.041 8.330 -19.443 1.00 77.81 83 GLU A O 1
ATOM 743 N N . ASN A 1 84 ? 7.001 9.126 -17.585 1.00 68.25 84 ASN A N 1
ATOM 744 C CA . ASN A 1 84 ? 8.181 9.666 -18.254 1.00 68.25 84 ASN A CA 1
ATOM 745 C C . ASN A 1 84 ? 9.008 8.556 -18.928 1.00 68.25 84 ASN A C 1
ATOM 747 O O . ASN A 1 84 ? 9.427 8.709 -20.067 1.00 68.25 84 ASN A O 1
ATOM 751 N N . THR A 1 85 ? 9.199 7.399 -18.287 1.00 62.75 85 THR A N 1
ATOM 752 C CA . THR A 1 85 ? 9.898 6.268 -18.921 1.00 62.75 85 THR A CA 1
ATOM 753 C C . THR A 1 85 ? 9.097 5.609 -20.040 1.00 62.75 85 THR A C 1
ATOM 755 O O . THR A 1 85 ? 9.718 5.080 -20.954 1.00 62.75 85 THR A O 1
ATOM 758 N N . ARG A 1 86 ? 7.757 5.667 -20.014 1.00 59.91 86 ARG A N 1
ATOM 759 C CA . ARG A 1 86 ? 6.902 5.227 -21.133 1.00 59.91 86 ARG A CA 1
ATOM 760 C C . ARG A 1 86 ? 6.933 6.179 -22.332 1.00 59.91 86 ARG A C 1
ATOM 762 O O . ARG A 1 86 ? 6.767 5.720 -23.454 1.00 59.91 86 ARG A O 1
ATOM 769 N N . SER A 1 87 ? 7.153 7.473 -22.105 1.00 57.59 87 SER A N 1
ATOM 770 C CA . SER A 1 87 ? 7.128 8.501 -23.160 1.00 57.59 87 SER A CA 1
ATOM 771 C C . SER A 1 87 ? 8.508 8.920 -23.677 1.00 57.59 87 SER A C 1
ATOM 773 O O . SER A 1 87 ? 8.596 9.703 -24.623 1.00 57.59 87 SER A O 1
ATOM 775 N N . ARG A 1 88 ? 9.604 8.414 -23.097 1.00 58.47 88 ARG A N 1
ATOM 776 C CA . ARG A 1 88 ? 10.968 8.687 -23.573 1.00 58.47 88 ARG A CA 1
ATOM 777 C C . ARG A 1 88 ? 11.290 7.827 -24.790 1.00 58.47 88 ARG A C 1
ATOM 779 O O . ARG A 1 88 ? 11.877 6.748 -24.694 1.00 58.47 88 ARG A O 1
ATOM 786 N N . HIS A 1 89 ? 10.885 8.340 -25.943 1.00 61.59 89 HIS A N 1
ATOM 787 C CA . HIS A 1 89 ? 11.432 7.933 -27.223 1.00 61.59 89 HIS A CA 1
ATOM 788 C C . HIS A 1 89 ? 12.683 8.758 -27.518 1.00 61.59 89 HIS A C 1
ATOM 790 O O . HIS A 1 89 ? 12.639 9.982 -27.423 1.00 61.59 89 HIS A O 1
ATOM 796 N N . TYR A 1 90 ? 13.770 8.103 -27.907 1.00 63.19 90 TYR A N 1
ATOM 797 C CA . TYR A 1 90 ? 14.897 8.789 -28.532 1.00 63.19 90 TYR A CA 1
ATOM 798 C C . TYR A 1 90 ? 14.752 8.669 -30.051 1.00 63.19 90 TYR A C 1
ATOM 800 O O . TYR A 1 90 ? 14.395 7.598 -30.554 1.00 63.19 90 TYR A O 1
ATOM 808 N N . LEU A 1 91 ? 15.000 9.764 -30.775 1.00 63.03 91 LEU A N 1
ATOM 809 C CA . LEU A 1 91 ? 15.357 9.672 -32.187 1.00 63.03 91 LEU A CA 1
ATOM 810 C C . LEU A 1 91 ? 16.802 9.182 -32.235 1.00 63.03 91 LEU A C 1
ATOM 812 O O . LEU A 1 91 ? 17.693 9.840 -31.706 1.00 63.03 91 LEU A O 1
ATOM 816 N N . ILE A 1 92 ? 17.014 8.012 -32.823 1.00 70.88 92 ILE A N 1
ATOM 817 C CA . ILE A 1 92 ? 18.348 7.508 -33.129 1.00 70.88 92 ILE A CA 1
ATOM 818 C C . ILE A 1 92 ? 18.566 7.776 -34.613 1.00 70.88 92 ILE A C 1
ATOM 820 O O . ILE A 1 92 ? 17.864 7.200 -35.451 1.00 70.88 92 ILE A O 1
ATOM 824 N N . SER A 1 93 ? 19.500 8.670 -34.915 1.00 72.19 93 SER A N 1
ATOM 825 C CA . SER A 1 93 ? 19.991 8.891 -36.271 1.00 72.19 93 SER A CA 1
ATOM 826 C C . SER A 1 93 ? 20.922 7.738 -36.627 1.00 72.19 93 SER A C 1
ATOM 828 O O . SER A 1 93 ? 21.903 7.503 -35.924 1.00 72.19 93 SER A O 1
ATOM 830 N N . LEU A 1 94 ? 20.583 6.977 -37.665 1.00 78.94 94 LEU A N 1
ATOM 831 C CA . LEU A 1 94 ? 21.467 5.952 -38.216 1.00 78.94 94 LEU A CA 1
ATOM 832 C C . LEU A 1 94 ? 22.347 6.555 -39.313 1.00 78.94 94 LEU A C 1
ATOM 834 O O . LEU A 1 94 ? 21.915 7.475 -40.009 1.00 78.94 94 LEU A O 1
ATOM 838 N N . ASP A 1 95 ? 23.519 5.960 -39.536 1.00 76.44 95 ASP A N 1
ATOM 839 C CA . ASP A 1 95 ? 24.485 6.374 -40.570 1.00 76.44 95 ASP A CA 1
ATOM 840 C C . ASP A 1 95 ? 23.883 6.382 -41.988 1.00 76.44 95 ASP A C 1
ATOM 842 O O . ASP A 1 95 ? 24.343 7.095 -42.872 1.00 76.44 95 ASP A O 1
ATOM 846 N N . SER A 1 96 ? 22.781 5.654 -42.202 1.00 77.38 96 SER A N 1
ATOM 847 C CA . SER A 1 96 ? 22.017 5.641 -43.453 1.00 77.38 96 SER A CA 1
ATOM 848 C C . SER A 1 96 ? 21.081 6.852 -43.641 1.00 77.38 96 SER A C 1
ATOM 850 O O . SER A 1 96 ? 20.095 6.738 -44.372 1.00 77.38 96 SER A O 1
ATOM 852 N N . ALA A 1 97 ? 21.283 7.950 -42.904 1.00 72.88 97 ALA A N 1
ATOM 853 C CA . ALA A 1 97 ? 20.408 9.131 -42.851 1.00 72.88 97 ALA A CA 1
ATOM 854 C C . ALA A 1 97 ? 18.932 8.840 -42.486 1.00 72.88 97 ALA A C 1
ATOM 856 O O . ALA A 1 97 ? 18.042 9.659 -42.720 1.00 72.88 97 ALA A O 1
ATOM 857 N N . ARG A 1 98 ? 18.643 7.672 -41.893 1.00 73.62 98 ARG A N 1
ATOM 858 C CA . ARG A 1 98 ? 17.294 7.303 -41.435 1.00 73.62 98 ARG A CA 1
ATOM 859 C C . ARG A 1 98 ? 17.178 7.535 -39.935 1.00 73.62 98 ARG A C 1
ATOM 861 O O . ARG A 1 98 ? 17.986 7.031 -39.159 1.00 73.62 98 ARG A O 1
ATOM 868 N N . ASN A 1 99 ? 16.126 8.239 -39.527 1.00 70.56 99 ASN A N 1
ATOM 869 C CA . ASN A 1 99 ? 15.825 8.486 -38.121 1.00 70.56 99 ASN A CA 1
ATOM 870 C C . ASN A 1 99 ? 14.816 7.454 -37.614 1.00 70.56 99 ASN A C 1
ATOM 872 O O . ASN A 1 99 ? 13.692 7.388 -38.110 1.00 70.56 99 ASN A O 1
ATOM 876 N N . ILE A 1 100 ? 15.195 6.660 -36.610 1.00 75.19 100 ILE A N 1
ATOM 877 C CA . ILE A 1 100 ? 14.287 5.693 -35.982 1.00 75.19 100 ILE A CA 1
ATOM 878 C C . ILE A 1 100 ? 13.903 6.180 -34.589 1.00 75.19 100 ILE A C 1
ATOM 880 O O . ILE A 1 100 ? 14.750 6.381 -33.719 1.00 75.19 100 ILE A O 1
ATOM 884 N N . LYS A 1 101 ? 12.596 6.312 -34.353 1.00 71.19 101 LYS A N 1
ATOM 885 C CA . LYS A 1 101 ? 12.032 6.594 -33.031 1.00 71.19 101 LYS A CA 1
ATOM 886 C C . LYS A 1 101 ? 11.967 5.295 -32.224 1.00 71.19 101 LYS A C 1
ATOM 888 O O . LYS A 1 101 ? 11.109 4.454 -32.483 1.00 71.19 101 LYS A O 1
ATOM 893 N N . ARG A 1 102 ? 12.858 5.112 -31.244 1.00 62.66 102 ARG A N 1
ATOM 894 C CA . ARG A 1 102 ? 12.893 3.905 -30.389 1.00 62.66 102 ARG A CA 1
ATOM 895 C C . ARG A 1 102 ? 12.577 4.220 -28.933 1.00 62.66 102 ARG A C 1
ATOM 897 O O . ARG A 1 102 ? 12.891 5.295 -28.433 1.00 62.66 102 ARG A O 1
ATOM 904 N N . HIS A 1 103 ? 11.932 3.276 -28.252 1.00 59.66 103 HIS A N 1
ATOM 905 C CA . HIS A 1 103 ? 11.584 3.380 -26.833 1.00 59.66 103 HIS A CA 1
ATOM 906 C C . HIS A 1 103 ? 12.752 2.922 -25.938 1.00 59.66 103 HIS A C 1
ATOM 908 O O . HIS A 1 103 ? 13.385 1.908 -26.226 1.00 59.66 103 HIS A O 1
ATOM 914 N N . ILE A 1 104 ? 13.003 3.626 -24.825 1.00 60.69 104 ILE A N 1
ATOM 915 C CA . ILE A 1 104 ? 14.146 3.423 -23.905 1.00 60.69 104 ILE A CA 1
ATOM 916 C C . ILE A 1 104 ? 14.404 1.961 -23.511 1.00 60.69 104 ILE A C 1
ATOM 918 O O . ILE A 1 104 ? 15.544 1.504 -23.513 1.00 60.69 104 ILE A O 1
ATOM 922 N N . ASN A 1 105 ? 13.349 1.198 -23.223 1.00 57.69 105 ASN A N 1
ATOM 923 C CA . ASN A 1 105 ? 13.492 -0.186 -22.758 1.00 57.69 105 ASN A CA 1
ATOM 924 C C . ASN A 1 105 ? 13.847 -1.181 -23.881 1.00 57.69 105 ASN A C 1
ATOM 926 O O . ASN A 1 105 ? 14.038 -2.356 -23.596 1.00 57.69 105 ASN A O 1
ATOM 930 N N . GLN A 1 106 ? 13.926 -0.736 -25.140 1.00 58.88 106 GLN A N 1
ATOM 931 C CA . GLN A 1 106 ? 14.409 -1.535 -26.275 1.00 58.88 106 GLN A CA 1
ATOM 932 C C . GLN A 1 106 ? 15.891 -1.274 -26.594 1.00 58.88 106 GLN A C 1
ATOM 934 O O . GLN A 1 106 ? 16.455 -1.957 -27.443 1.00 58.88 106 GLN A O 1
ATOM 939 N N . VAL A 1 107 ? 16.535 -0.303 -25.931 1.00 55.88 107 VAL A N 1
ATOM 940 C CA . VAL A 1 107 ? 17.950 0.049 -26.172 1.00 55.88 107 VAL A CA 1
ATOM 941 C C . VAL A 1 107 ? 18.913 -0.907 -25.441 1.00 55.88 107 VAL A C 1
ATOM 943 O O . VAL A 1 107 ? 20.100 -0.949 -25.739 1.00 55.88 107 VAL A O 1
ATOM 946 N N . VAL A 1 108 ? 18.410 -1.763 -24.544 1.00 52.75 108 VAL A N 1
ATOM 947 C CA . VAL A 1 108 ? 19.204 -2.801 -23.865 1.00 52.75 108 VAL A CA 1
ATOM 948 C C . VAL A 1 108 ? 19.031 -4.146 -24.581 1.00 52.75 108 VAL A C 1
ATOM 950 O O . VAL A 1 108 ? 18.313 -5.015 -24.104 1.00 52.75 108 VAL A O 1
ATOM 953 N N . SER A 1 109 ? 19.635 -4.301 -25.761 1.00 50.56 109 SER A N 1
ATOM 954 C CA . SER A 1 109 ? 20.036 -5.624 -26.298 1.00 50.56 109 SER A CA 1
ATOM 955 C C . SER A 1 109 ? 20.920 -5.565 -27.547 1.00 50.56 109 SER A C 1
ATOM 957 O O . SER A 1 109 ? 21.282 -6.612 -28.070 1.00 50.56 109 SER A O 1
ATOM 959 N N . THR A 1 110 ? 21.359 -4.395 -28.019 1.00 50.81 110 THR A N 1
ATOM 960 C CA . THR A 1 110 ? 22.498 -4.360 -28.946 1.00 50.81 110 THR A CA 1
ATOM 961 C C . THR A 1 110 ? 23.775 -4.380 -28.119 1.00 50.81 110 THR A C 1
ATOM 963 O O . THR A 1 110 ? 24.478 -3.378 -28.001 1.00 50.81 110 THR A O 1
ATOM 966 N N . GLY A 1 111 ? 24.049 -5.525 -27.491 1.00 49.91 111 GLY A N 1
ATOM 967 C CA . GLY A 1 111 ? 25.418 -5.866 -27.148 1.00 49.91 111 GLY A CA 1
ATOM 968 C C . GLY A 1 111 ? 26.172 -5.927 -28.466 1.00 49.91 111 GLY A C 1
ATOM 969 O O . GLY A 1 111 ? 26.084 -6.924 -29.173 1.00 49.91 111 GLY A O 1
ATOM 970 N N . VAL A 1 112 ? 26.823 -4.828 -28.842 1.00 50.72 112 VAL A N 1
ATOM 971 C CA . VAL A 1 112 ? 27.814 -4.848 -29.912 1.00 50.72 112 VAL A CA 1
ATOM 972 C C . VAL A 1 112 ? 28.868 -5.837 -29.424 1.00 50.72 112 VAL A C 1
ATOM 974 O O . VAL A 1 112 ? 29.470 -5.575 -28.377 1.00 50.72 112 VAL A O 1
ATOM 977 N N . PRO A 1 113 ? 29.052 -7.001 -30.074 1.00 47.56 113 PRO A N 1
ATOM 978 C CA . PRO A 1 113 ? 30.129 -7.891 -29.691 1.00 47.56 113 PRO A CA 1
ATOM 979 C C . PRO A 1 113 ? 31.417 -7.089 -29.855 1.00 47.56 113 PRO A C 1
ATOM 981 O O . PRO A 1 113 ? 31.770 -6.686 -30.964 1.00 47.56 113 PRO A O 1
ATOM 984 N N . LEU A 1 114 ? 32.086 -6.798 -28.738 1.00 50.12 114 LEU A N 1
ATOM 985 C CA . LEU A 1 114 ? 33.427 -6.240 -28.762 1.00 50.12 114 LEU A CA 1
ATOM 986 C C . LEU A 1 114 ? 34.297 -7.264 -29.489 1.00 50.12 1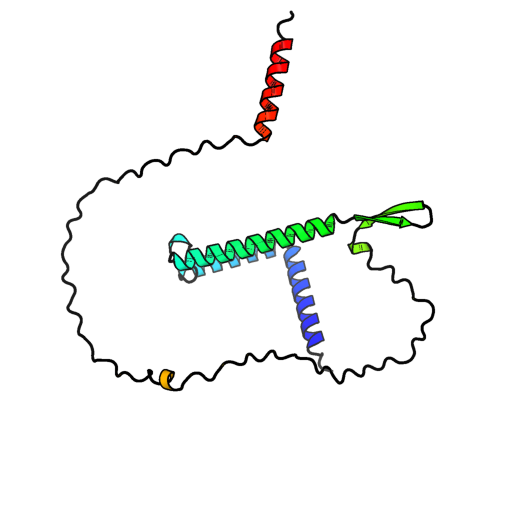14 LEU A C 1
ATOM 988 O O . LEU A 1 114 ? 34.660 -8.302 -28.936 1.00 50.12 114 LEU A O 1
ATOM 992 N N . ARG A 1 115 ? 34.581 -6.996 -30.765 1.00 47.53 115 ARG A N 1
ATOM 993 C CA . ARG A 1 115 ? 35.559 -7.753 -31.538 1.00 47.53 115 ARG A CA 1
ATOM 994 C C . ARG A 1 115 ? 36.898 -7.626 -30.810 1.00 47.53 115 ARG A C 1
ATOM 996 O O . ARG A 1 115 ? 37.479 -6.549 -30.762 1.00 47.53 115 ARG A O 1
ATOM 1003 N N . GLY A 1 116 ? 37.372 -8.737 -30.254 1.00 53.72 116 GLY A N 1
ATOM 1004 C CA . GLY A 1 116 ? 38.796 -8.953 -30.007 1.00 53.72 116 GLY A CA 1
ATOM 1005 C C . GLY A 1 116 ? 39.393 -8.346 -28.737 1.00 53.72 116 GLY A C 1
ATOM 1006 O O . GLY A 1 116 ? 40.420 -7.679 -28.814 1.00 53.72 116 GLY A O 1
ATOM 1007 N N . ARG A 1 117 ? 38.861 -8.663 -27.551 1.00 48.09 117 ARG A N 1
ATOM 1008 C CA . ARG A 1 117 ? 39.729 -8.775 -26.364 1.00 48.09 117 ARG A CA 1
ATOM 1009 C C . ARG A 1 117 ? 39.608 -10.166 -25.763 1.00 48.09 117 ARG A C 1
ATOM 1011 O O . ARG A 1 117 ? 38.592 -10.527 -25.186 1.00 48.09 117 ARG A O 1
ATOM 1018 N N . ASN A 1 118 ? 40.667 -10.930 -26.001 1.00 49.59 118 ASN A N 1
ATOM 1019 C CA . ASN A 1 118 ? 41.012 -12.233 -25.449 1.00 49.59 118 ASN A CA 1
ATOM 1020 C C . ASN A 1 118 ? 40.348 -12.523 -24.094 1.00 49.59 118 ASN A C 1
ATOM 1022 O O . ASN A 1 118 ? 40.772 -12.016 -23.060 1.00 49.59 118 ASN A O 1
ATOM 1026 N N . ALA A 1 119 ? 39.340 -13.394 -24.110 1.00 50.91 119 ALA A N 1
ATOM 1027 C CA . ALA A 1 119 ? 38.744 -13.995 -22.925 1.00 50.91 119 ALA A CA 1
ATOM 1028 C C . ALA A 1 119 ? 39.670 -15.087 -22.360 1.00 50.91 119 ALA A C 1
ATOM 1030 O O . ALA A 1 119 ? 39.359 -16.276 -22.403 1.00 50.91 119 ALA A O 1
ATOM 1031 N N . LYS A 1 120 ? 40.842 -14.686 -21.862 1.00 51.41 120 LYS A N 1
ATOM 1032 C CA . LYS A 1 120 ? 41.681 -15.530 -21.009 1.00 51.41 120 LYS A CA 1
ATOM 1033 C C . LYS A 1 120 ? 41.918 -14.787 -19.696 1.00 51.41 120 LYS A C 1
ATOM 1035 O O . LYS A 1 120 ? 42.454 -13.687 -19.705 1.00 51.41 120 LYS A O 1
ATOM 1040 N N . ASN A 1 121 ? 41.516 -15.435 -18.604 1.00 50.06 121 ASN A N 1
ATOM 1041 C CA . ASN A 1 121 ? 41.777 -15.09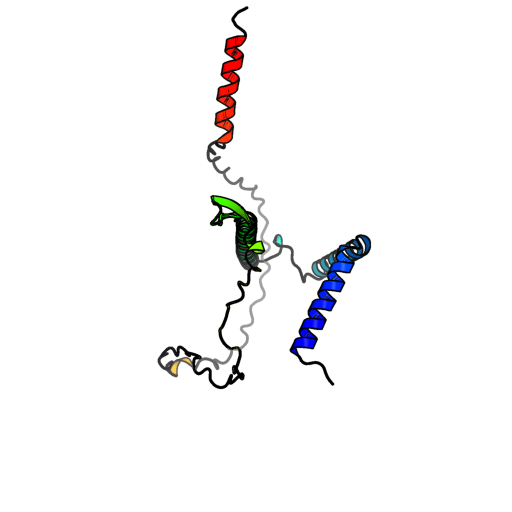9 -17.203 1.00 50.06 121 ASN A CA 1
ATOM 1042 C C . ASN A 1 121 ? 41.070 -13.863 -16.626 1.00 50.06 121 ASN A C 1
ATOM 1044 O O . ASN A 1 121 ? 41.663 -12.807 -16.461 1.00 50.06 121 ASN A O 1
ATOM 1048 N N . TYR A 1 122 ? 39.836 -14.066 -16.167 1.00 46.00 122 TYR A N 1
ATOM 1049 C CA . TYR A 1 122 ? 39.401 -13.486 -14.895 1.00 46.00 122 TYR A CA 1
ATOM 1050 C C . TYR A 1 122 ? 38.947 -14.640 -14.003 1.00 46.00 122 TYR A C 1
ATOM 1052 O O . TYR A 1 122 ? 37.809 -15.094 -14.076 1.00 46.00 122 TYR A O 1
ATOM 1060 N N . GLN A 1 123 ? 39.892 -15.170 -13.229 1.00 45.12 123 GLN A N 1
ATOM 1061 C CA . GLN A 1 123 ? 39.565 -15.860 -11.988 1.00 45.12 123 GLN A CA 1
ATOM 1062 C C . GLN A 1 123 ? 39.055 -14.796 -11.008 1.00 45.12 123 GLN A C 1
ATOM 1064 O O . GLN A 1 123 ? 39.638 -13.715 -10.899 1.00 45.12 123 GLN A O 1
ATOM 1069 N N . GLU A 1 124 ? 37.931 -15.085 -10.362 1.00 54.75 124 GLU A N 1
ATOM 1070 C CA . GLU A 1 124 ? 37.400 -14.326 -9.234 1.00 54.75 124 GLU A CA 1
ATOM 1071 C C . GLU A 1 124 ? 38.365 -14.436 -8.046 1.00 54.75 124 GLU A C 1
ATOM 1073 O O . GLU A 1 124 ? 38.349 -15.419 -7.315 1.00 54.75 124 GLU A O 1
ATOM 1078 N N . GLU A 1 125 ? 39.183 -13.412 -7.831 1.00 46.59 125 GLU A N 1
ATOM 1079 C CA . GLU A 1 125 ? 39.815 -13.140 -6.536 1.00 46.59 125 GLU A CA 1
ATOM 1080 C C . GLU A 1 125 ? 39.048 -11.977 -5.898 1.00 46.59 125 GLU A C 1
ATOM 1082 O O . GLU A 1 125 ? 39.411 -10.806 -6.014 1.00 46.59 125 GLU A O 1
ATOM 1087 N N . ASP A 1 126 ? 37.917 -12.298 -5.269 1.00 49.47 126 ASP A N 1
ATOM 1088 C CA . ASP A 1 126 ? 37.116 -11.355 -4.485 1.00 49.47 126 ASP A CA 1
ATOM 1089 C C . ASP A 1 126 ? 37.573 -11.432 -3.014 1.00 49.47 126 ASP A C 1
ATOM 1091 O O . ASP A 1 126 ? 36.848 -11.870 -2.119 1.00 49.47 126 ASP A O 1
ATOM 1095 N N . VAL A 1 127 ? 38.834 -11.056 -2.763 1.00 55.72 127 VAL A N 1
ATOM 1096 C CA . VAL A 1 127 ? 39.445 -11.038 -1.422 1.00 55.72 127 VAL A CA 1
ATOM 1097 C C . VAL A 1 127 ? 40.180 -9.718 -1.192 1.00 55.72 127 VAL A C 1
ATOM 1099 O O . VAL A 1 127 ? 41.401 -9.672 -1.181 1.00 55.72 127 VAL A O 1
ATOM 1102 N N . ASN A 1 128 ? 39.430 -8.620 -1.048 1.00 53.66 128 ASN A N 1
ATOM 1103 C CA . ASN A 1 128 ? 39.739 -7.448 -0.203 1.00 53.66 128 ASN A CA 1
ATOM 1104 C C . ASN A 1 128 ? 38.935 -6.227 -0.669 1.00 53.66 128 ASN A C 1
ATOM 1106 O O . ASN A 1 128 ? 39.328 -5.497 -1.575 1.00 53.66 128 ASN A O 1
ATOM 1110 N N . ARG A 1 129 ? 37.833 -5.937 0.027 1.00 47.66 129 ARG A N 1
ATOM 1111 C CA . ARG A 1 129 ? 37.247 -4.589 0.058 1.00 47.66 129 ARG A CA 1
ATOM 1112 C C . ARG A 1 129 ? 37.534 -3.952 1.420 1.00 47.66 129 ARG A C 1
ATOM 1114 O O . ARG A 1 129 ? 36.707 -4.098 2.324 1.00 47.66 129 ARG A O 1
ATOM 1121 N N . PRO A 1 130 ? 38.646 -3.222 1.601 1.00 57.03 130 PRO A N 1
ATOM 1122 C CA . PRO A 1 130 ? 38.808 -2.343 2.740 1.00 57.03 130 PRO A CA 1
ATOM 1123 C C . PRO A 1 130 ? 38.278 -0.968 2.338 1.00 57.03 130 PRO A C 1
ATOM 1125 O O . PRO A 1 130 ? 39.038 -0.112 1.917 1.00 57.03 130 PRO A O 1
ATOM 1128 N N . ASP A 1 131 ? 36.962 -0.758 2.402 1.00 55.09 131 ASP A N 1
ATOM 1129 C CA . ASP A 1 131 ? 36.449 0.618 2.463 1.00 55.09 131 ASP A CA 1
ATOM 1130 C C . ASP A 1 131 ? 35.004 0.664 2.972 1.00 55.09 131 ASP A C 1
ATOM 1132 O O . ASP A 1 131 ? 34.048 1.067 2.308 1.00 55.09 131 ASP A O 1
ATOM 1136 N N . LYS A 1 132 ? 34.831 0.238 4.225 1.00 55.53 132 LYS A N 1
ATOM 1137 C CA . LYS A 1 132 ? 33.778 0.806 5.066 1.00 55.53 132 LYS A CA 1
ATOM 1138 C C . LYS A 1 132 ? 34.405 1.999 5.771 1.00 55.53 132 LYS A C 1
ATOM 1140 O O . LYS A 1 132 ? 34.947 1.850 6.859 1.00 55.53 132 LYS A O 1
ATOM 1145 N N . ARG A 1 133 ? 34.339 3.178 5.151 1.00 57.31 133 ARG A N 1
ATOM 1146 C CA . ARG A 1 133 ? 34.627 4.442 5.837 1.00 57.31 133 ARG A CA 1
ATOM 1147 C C . ARG A 1 133 ? 33.593 4.631 6.945 1.00 57.31 133 ARG A C 1
ATOM 1149 O O . ARG A 1 133 ? 32.502 5.148 6.714 1.00 57.31 133 ARG A O 1
ATOM 1156 N N . THR A 1 134 ? 33.900 4.145 8.140 1.00 64.44 134 THR A N 1
ATOM 1157 C CA . THR A 1 134 ? 33.162 4.481 9.353 1.00 64.44 134 THR A CA 1
ATOM 1158 C C . THR A 1 134 ? 33.496 5.921 9.706 1.00 64.44 134 THR A C 1
ATOM 1160 O O . THR A 1 134 ? 34.600 6.221 10.144 1.00 64.44 134 THR A O 1
ATOM 1163 N N . VAL A 1 135 ? 32.542 6.821 9.477 1.00 60.19 135 VAL A N 1
ATOM 1164 C CA . VAL A 1 135 ? 32.611 8.200 9.962 1.00 60.19 135 VAL A CA 1
ATOM 1165 C C . VAL A 1 135 ? 32.349 8.159 11.465 1.00 60.19 135 VAL A C 1
ATOM 1167 O O . VAL A 1 135 ? 31.202 8.077 11.904 1.00 60.19 135 VAL A O 1
ATOM 1170 N N . THR A 1 136 ? 33.415 8.138 12.260 1.00 66.06 136 THR A N 1
ATOM 1171 C CA . THR A 1 136 ? 33.340 8.300 13.712 1.00 66.06 136 THR A CA 1
ATOM 1172 C C . THR A 1 136 ? 33.230 9.787 14.023 1.00 66.06 136 THR A C 1
ATOM 1174 O O . THR A 1 136 ? 34.139 10.558 13.727 1.00 66.06 136 THR A O 1
ATOM 1177 N N . PHE A 1 137 ? 32.107 10.211 14.600 1.00 65.12 137 PHE A N 1
ATOM 1178 C CA . PHE A 1 137 ? 32.008 11.543 15.185 1.00 65.12 137 PHE A CA 1
ATOM 1179 C C . PHE A 1 137 ? 32.820 11.554 16.482 1.00 65.12 137 PHE A C 1
ATOM 1181 O O . PHE A 1 137 ? 32.589 10.713 17.350 1.00 65.12 137 PHE A O 1
ATOM 1188 N N . ASN A 1 138 ? 33.744 12.508 16.622 1.00 73.25 138 ASN A N 1
ATOM 1189 C CA . ASN A 1 138 ? 34.358 12.823 17.910 1.00 73.25 138 ASN A CA 1
ATOM 1190 C C . ASN A 1 138 ? 33.282 13.430 18.813 1.00 73.25 138 ASN A C 1
ATOM 1192 O O . ASN A 1 138 ? 33.075 14.642 18.832 1.00 73.25 138 ASN A O 1
ATOM 1196 N N . VAL A 1 139 ? 32.548 12.569 19.514 1.00 78.75 139 VAL A N 1
ATOM 1197 C CA . VAL A 1 139 ? 31.611 12.974 20.556 1.00 78.75 139 VAL A CA 1
ATOM 1198 C C . VAL A 1 139 ? 32.423 13.108 21.846 1.00 78.75 139 VAL A C 1
ATOM 1200 O O . VAL A 1 139 ? 32.976 12.103 22.299 1.00 78.75 139 VAL A O 1
ATOM 1203 N N . PRO A 1 140 ? 32.549 14.314 22.429 1.00 79.62 140 PRO A N 1
ATOM 1204 C CA . PRO A 1 140 ? 33.223 14.478 23.709 1.00 79.62 140 PRO A CA 1
ATOM 1205 C C . PRO A 1 140 ? 32.532 13.618 24.782 1.00 79.62 140 PRO A C 1
ATOM 1207 O O . PRO A 1 140 ? 31.305 13.470 24.751 1.00 79.62 140 PRO A O 1
ATOM 1210 N N . PRO A 1 141 ? 33.296 13.022 25.714 1.00 77.62 141 PRO A N 1
ATOM 1211 C CA . PRO A 1 141 ? 32.744 12.152 26.742 1.00 77.62 141 PRO A CA 1
ATOM 1212 C C . PRO A 1 141 ? 31.696 12.911 27.561 1.00 77.62 141 PRO A C 1
ATOM 1214 O O . PRO A 1 141 ? 31.956 13.997 28.079 1.00 77.62 141 PRO A O 1
ATOM 1217 N N . ILE A 1 142 ? 30.492 12.341 27.654 1.00 76.06 142 ILE A N 1
ATOM 1218 C CA . ILE A 1 142 ? 29.410 12.909 28.461 1.00 76.06 142 ILE A CA 1
ATOM 1219 C C . ILE A 1 142 ? 29.871 12.889 29.926 1.00 76.06 142 ILE A C 1
ATOM 1221 O O . ILE A 1 142 ? 30.216 11.811 30.422 1.00 76.06 142 ILE A O 1
ATOM 1225 N N . PRO A 1 143 ? 29.883 14.039 30.626 1.00 74.69 143 PRO A N 1
ATOM 1226 C CA . PRO A 1 143 ? 30.322 14.106 32.010 1.00 74.69 143 PRO A CA 1
ATOM 1227 C C . PRO A 1 143 ? 29.463 13.198 32.894 1.00 74.69 143 PRO A C 1
ATOM 1229 O O . PRO A 1 143 ? 28.232 13.194 32.824 1.00 74.69 143 PRO A O 1
ATOM 1232 N N . GLU A 1 144 ? 30.131 12.439 33.759 1.00 66.56 144 GLU A N 1
ATOM 1233 C CA . GLU A 1 144 ? 29.549 11.390 34.606 1.00 66.56 144 GLU A CA 1
ATOM 1234 C C . GLU A 1 144 ? 28.451 11.884 35.559 1.00 66.56 144 GLU A C 1
ATOM 1236 O O . GLU A 1 144 ? 27.602 11.107 35.992 1.00 66.56 144 GLU A O 1
ATOM 1241 N N . ARG A 1 145 ? 28.390 13.199 35.802 1.00 60.84 145 ARG A N 1
ATOM 1242 C CA . ARG A 1 145 ? 27.377 13.853 36.643 1.00 60.84 145 ARG A CA 1
ATOM 1243 C C . ARG A 1 145 ? 25.937 13.698 36.140 1.00 60.84 145 ARG A C 1
ATOM 1245 O O . ARG A 1 145 ? 25.017 13.939 36.909 1.00 60.84 145 ARG A O 1
ATOM 1252 N N . LEU A 1 146 ? 25.723 13.284 34.889 1.00 57.47 146 LEU A N 1
ATOM 1253 C CA . LEU A 1 146 ? 24.381 13.037 34.343 1.00 57.47 146 LEU A CA 1
ATOM 1254 C C . LEU A 1 146 ? 23.909 11.579 34.475 1.00 57.47 146 LEU A C 1
ATOM 1256 O O . LEU A 1 146 ? 22.772 11.283 34.117 1.00 57.47 146 LEU A O 1
ATOM 1260 N N . LYS A 1 147 ? 24.743 10.663 34.989 1.00 58.09 147 LYS A N 1
ATOM 1261 C CA . LYS A 1 147 ? 24.371 9.245 35.172 1.00 58.09 147 LYS A CA 1
ATOM 1262 C C . LYS A 1 147 ? 23.695 8.947 36.520 1.00 58.09 147 LYS A C 1
ATOM 1264 O O . LYS A 1 147 ? 23.285 7.815 36.748 1.00 58.09 147 LYS A O 1
ATOM 1269 N N . LEU A 1 148 ? 23.541 9.942 37.394 1.00 59.03 148 LEU A N 1
ATOM 1270 C CA . LEU A 1 148 ? 22.956 9.789 38.730 1.00 59.03 148 LEU A CA 1
ATOM 1271 C C . LEU A 1 148 ? 21.610 10.517 38.822 1.00 59.03 148 LEU A C 1
ATOM 1273 O O . LEU A 1 148 ? 21.538 11.643 39.300 1.00 59.03 148 LEU A O 1
ATOM 1277 N N . ARG A 1 149 ? 20.541 9.877 38.337 1.00 52.56 149 ARG A N 1
ATOM 1278 C CA . ARG A 1 149 ? 19.148 10.203 38.707 1.00 52.56 149 ARG A CA 1
ATOM 1279 C C . ARG A 1 149 ? 18.202 9.038 38.385 1.00 52.56 149 ARG A C 1
ATOM 1281 O O . ARG A 1 149 ? 17.227 9.182 37.658 1.00 52.56 149 ARG A O 1
ATOM 1288 N N . ALA A 1 150 ? 18.555 7.843 38.860 1.00 57.19 150 ALA A N 1
ATOM 1289 C CA . ALA A 1 150 ? 17.720 6.641 38.731 1.00 57.19 150 ALA A CA 1
ATOM 1290 C C . ALA A 1 150 ? 17.244 6.076 40.083 1.00 57.19 150 ALA A C 1
ATOM 1292 O O . ALA A 1 150 ? 16.567 5.056 40.107 1.00 57.19 150 ALA A O 1
ATOM 1293 N N . HIS A 1 151 ? 17.562 6.741 41.197 1.00 56.44 151 HIS A N 1
ATOM 1294 C CA . HIS A 1 151 ? 17.143 6.330 42.536 1.00 56.44 151 HIS A CA 1
ATOM 1295 C C . HIS A 1 151 ? 16.717 7.546 43.357 1.00 56.44 151 HIS A C 1
ATOM 1297 O O . HIS A 1 151 ? 17.334 7.863 44.367 1.00 56.44 151 HIS A O 1
ATOM 1303 N N . ASP A 1 152 ? 15.671 8.234 42.908 1.00 59.59 152 ASP A N 1
ATOM 1304 C CA . ASP A 1 152 ? 14.851 8.979 43.859 1.00 59.59 152 ASP A CA 1
ATOM 1305 C C . ASP A 1 152 ? 13.829 7.968 44.417 1.00 59.59 152 ASP A C 1
ATOM 1307 O O . ASP A 1 152 ? 13.138 7.320 43.620 1.00 59.59 152 ASP A O 1
ATOM 1311 N N . PRO A 1 153 ? 13.770 7.738 45.742 1.00 66.25 153 PRO A N 1
ATOM 1312 C CA . PRO A 1 153 ? 12.718 6.927 46.334 1.00 66.25 153 PRO A CA 1
ATOM 1313 C C . PRO A 1 153 ? 11.371 7.586 46.035 1.00 66.25 153 PRO A C 1
ATOM 1315 O O . PRO A 1 153 ? 11.196 8.791 46.210 1.00 66.25 153 PRO A O 1
ATOM 1318 N N . VAL A 1 154 ? 10.442 6.775 45.536 1.00 60.34 154 VAL A N 1
ATOM 1319 C CA . VAL A 1 154 ? 9.043 7.147 45.328 1.00 60.34 154 VAL A CA 1
ATOM 1320 C C . VAL A 1 154 ? 8.497 7.632 46.677 1.00 60.34 154 VAL A C 1
ATOM 1322 O O . VAL A 1 154 ? 8.527 6.845 47.621 1.00 60.34 154 VAL A O 1
ATOM 1325 N N . PRO A 1 155 ? 8.063 8.899 46.820 1.00 62.16 155 PRO A N 1
ATOM 1326 C CA . PRO A 1 155 ? 7.363 9.314 48.024 1.00 62.16 155 PRO A CA 1
ATOM 1327 C C . PRO A 1 155 ? 6.048 8.536 48.111 1.00 62.16 155 PRO A C 1
ATOM 1329 O O . PRO A 1 155 ? 5.337 8.406 47.110 1.00 62.16 155 PRO A O 1
ATOM 1332 N N . ASP A 1 156 ? 5.790 7.997 49.302 1.00 63.34 156 ASP A N 1
ATOM 1333 C CA . ASP A 1 156 ? 4.603 7.225 49.651 1.00 63.34 156 ASP A CA 1
ATOM 1334 C C . ASP A 1 156 ? 3.307 7.906 49.199 1.00 63.34 156 ASP A C 1
ATOM 1336 O O . ASP A 1 156 ? 3.195 9.133 49.140 1.00 63.34 156 ASP A O 1
ATOM 1340 N N . GLU A 1 157 ? 2.342 7.049 48.870 1.00 58.62 157 GLU A N 1
ATOM 1341 C CA . GLU A 1 157 ? 0.984 7.345 48.429 1.00 58.62 157 GLU A CA 1
ATOM 1342 C C . GLU A 1 157 ? 0.390 8.592 49.096 1.00 58.62 157 GLU A C 1
ATOM 1344 O O . GLU A 1 157 ? -0.110 8.565 50.221 1.00 58.62 157 GLU A O 1
ATOM 1349 N N . VAL A 1 158 ? 0.362 9.696 48.348 1.00 60.94 158 VAL A N 1
ATOM 1350 C CA . VAL A 1 158 ? -0.569 10.785 48.627 1.00 60.94 158 VAL A CA 1
ATOM 1351 C C . VAL A 1 158 ? -1.956 10.259 48.280 1.00 60.94 158 VAL A C 1
ATOM 1353 O O . VAL A 1 158 ? -2.334 10.171 47.110 1.00 60.94 158 VAL A O 1
ATOM 1356 N N . GLN A 1 159 ? -2.687 9.872 49.319 1.00 62.03 159 GLN A N 1
ATOM 1357 C CA . GLN A 1 159 ? -4.096 9.520 49.278 1.00 62.03 159 GLN A CA 1
ATOM 1358 C C . GLN A 1 159 ? -4.858 10.714 48.686 1.00 62.03 159 GLN A C 1
ATOM 1360 O O . GLN A 1 159 ? -5.025 11.751 49.328 1.00 62.03 159 GLN A O 1
ATOM 1365 N N . MET A 1 160 ? -5.233 10.606 47.410 1.00 66.50 160 MET A N 1
ATOM 1366 C CA . MET A 1 160 ? -6.034 11.632 46.756 1.00 66.50 160 MET A CA 1
ATOM 1367 C C . MET A 1 160 ? -7.416 11.658 47.416 1.00 66.50 160 MET A C 1
ATOM 1369 O O . MET A 1 160 ? -8.059 10.607 47.472 1.00 66.50 160 MET A O 1
ATOM 1373 N N . PRO A 1 161 ? -7.878 12.817 47.918 1.00 67.50 161 PRO A N 1
ATOM 1374 C CA . PRO A 1 161 ? -9.226 12.931 48.443 1.00 67.50 161 PRO A CA 1
ATOM 1375 C C . PRO A 1 161 ? -10.238 12.654 47.330 1.00 67.50 161 PRO A C 1
ATOM 1377 O O . PRO A 1 161 ? -10.056 13.060 46.178 1.00 67.50 161 PRO A O 1
ATOM 1380 N N . GLU A 1 162 ? -11.283 11.924 47.709 1.00 70.88 162 GLU A N 1
ATOM 1381 C CA . GLU A 1 162 ? -12.463 11.619 46.907 1.00 70.88 162 GLU A CA 1
ATOM 1382 C C . GLU A 1 162 ? -12.958 12.874 46.166 1.00 70.88 162 GLU A C 1
ATOM 1384 O O . GLU A 1 162 ? -13.117 13.928 46.792 1.00 70.88 162 GLU A O 1
ATOM 1389 N N . PRO A 1 163 ? -13.200 12.808 44.844 1.00 58.44 163 PRO A N 1
ATOM 1390 C CA . PRO A 1 163 ? -13.792 13.926 44.134 1.00 58.44 163 PRO A CA 1
ATOM 1391 C C . PRO A 1 163 ? -15.229 14.114 44.623 1.00 58.44 163 PRO A C 1
ATOM 1393 O O . PRO A 1 163 ? -16.094 13.267 44.395 1.00 58.44 163 PRO A O 1
ATOM 1396 N N . LEU A 1 164 ? -15.462 15.243 45.292 1.00 61.56 164 LEU A N 1
ATOM 1397 C CA . LEU A 1 164 ? -16.787 15.755 45.602 1.00 61.56 164 LEU A CA 1
ATOM 1398 C C . LEU A 1 164 ? -17.567 15.864 44.282 1.00 61.56 164 LEU A C 1
ATOM 1400 O O . LEU A 1 164 ? -17.165 16.590 43.371 1.00 61.56 164 LEU A O 1
ATOM 1404 N N . VAL A 1 165 ? -18.644 15.091 44.164 1.00 58.41 165 VAL A N 1
ATOM 1405 C CA . VAL A 1 165 ? -19.597 15.188 43.058 1.00 58.41 165 VAL A CA 1
ATOM 1406 C C . VAL A 1 165 ? -20.361 16.493 43.253 1.00 58.41 165 VAL A C 1
ATOM 1408 O O . VAL A 1 165 ? -21.333 16.551 43.998 1.00 58.41 165 VAL A O 1
ATOM 1411 N N . GLU A 1 166 ? -19.863 17.562 42.641 1.00 64.56 166 GLU A N 1
ATOM 1412 C CA . GLU A 1 166 ? -20.583 18.823 42.519 1.00 64.56 166 GLU A CA 1
ATOM 1413 C C . GLU A 1 166 ? -21.518 18.697 41.312 1.00 64.56 166 GLU A C 1
ATOM 1415 O O . GLU A 1 166 ? -21.081 18.582 40.163 1.00 64.56 166 GLU A O 1
ATOM 1420 N N . GLU A 1 167 ? -22.818 18.615 41.591 1.00 60.69 167 GLU A N 1
ATOM 1421 C CA . GLU A 1 167 ? -23.880 18.615 40.590 1.00 60.69 167 GLU A CA 1
ATOM 1422 C C . GLU A 1 167 ? -23.878 19.971 39.872 1.00 60.69 167 GLU A C 1
ATOM 1424 O O . GLU A 1 167 ? -24.468 20.946 40.328 1.00 60.69 167 GLU A O 1
ATOM 1429 N N . GLN A 1 168 ? -23.160 20.054 38.750 1.00 53.97 168 GLN A N 1
ATOM 1430 C CA . GLN A 1 168 ? -23.247 21.198 37.851 1.00 53.97 168 GLN A CA 1
ATOM 1431 C C . GLN A 1 168 ? -24.573 21.142 37.091 1.00 53.97 168 GLN A C 1
ATOM 1433 O O . GLN A 1 168 ? -24.759 20.321 36.188 1.00 53.97 168 GLN A O 1
ATOM 1438 N N . GLU A 1 169 ? -25.478 22.044 37.464 1.00 60.91 169 GLU A N 1
ATOM 1439 C CA . GLU A 1 169 ? -26.649 22.416 36.680 1.00 60.91 169 GLU A CA 1
ATOM 1440 C C . GLU A 1 169 ? -26.216 22.781 35.251 1.00 60.91 169 GLU A C 1
ATOM 1442 O O . GLU A 1 169 ? -25.370 23.647 35.017 1.00 60.91 169 GLU A O 1
ATOM 1447 N N . VAL A 1 170 ? -26.774 22.065 34.276 1.00 54.53 170 VAL A N 1
ATOM 1448 C CA . VAL A 1 170 ? -26.548 22.304 32.851 1.00 54.53 170 VAL A CA 1
ATOM 1449 C C . VAL A 1 170 ? -27.356 23.539 32.456 1.00 54.53 170 VAL A C 1
ATOM 1451 O O . VAL A 1 170 ? -28.543 23.434 32.159 1.00 54.53 170 VAL A O 1
ATOM 1454 N N . GLU A 1 171 ? -26.729 24.717 32.464 1.00 60.84 171 GLU A N 1
ATOM 1455 C CA . GLU A 1 171 ? -27.304 25.888 31.799 1.00 60.84 171 GLU A CA 1
ATOM 1456 C C . GLU A 1 171 ? -27.335 25.658 30.278 1.00 60.84 171 GLU A C 1
ATOM 1458 O O . GLU A 1 171 ? -26.303 25.532 29.609 1.00 60.84 171 GLU A O 1
ATOM 1463 N N . ASP A 1 172 ? -28.552 25.619 29.732 1.00 63.81 172 ASP A N 1
ATOM 1464 C CA . ASP A 1 172 ? -28.854 25.598 28.302 1.00 63.81 172 ASP A CA 1
ATOM 1465 C C . ASP A 1 172 ? -28.400 26.909 27.637 1.00 63.81 172 ASP A C 1
ATOM 1467 O O . ASP A 1 172 ? -29.159 27.866 27.462 1.00 63.81 172 ASP A O 1
ATOM 1471 N N . HIS A 1 173 ? -27.135 26.970 27.228 1.00 67.81 173 HIS A N 1
ATOM 1472 C CA . HIS A 1 173 ? -26.674 28.024 26.335 1.00 67.81 173 HIS A CA 1
ATOM 1473 C C . HIS A 1 173 ? -27.022 27.686 24.875 1.00 67.81 173 HIS A C 1
ATOM 1475 O O . HIS A 1 173 ? -26.606 26.639 24.364 1.00 67.81 173 HIS A O 1
ATOM 1481 N N . PRO A 1 174 ? -27.745 28.569 24.156 1.00 71.56 174 PRO A N 1
ATOM 1482 C CA . PRO A 1 174 ? -28.077 28.349 22.756 1.00 71.56 174 PRO A CA 1
ATOM 1483 C C . PRO A 1 174 ? -26.800 28.269 21.902 1.00 71.56 174 PRO A C 1
ATOM 1485 O O . PRO A 1 174 ?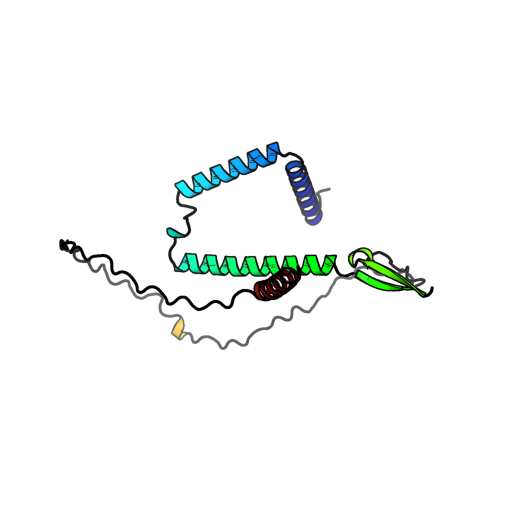 -25.811 28.955 22.184 1.00 71.56 174 PRO A O 1
ATOM 1488 N N . PRO A 1 175 ? -26.797 27.448 20.837 1.00 62.53 175 PRO A N 1
ATOM 1489 C CA . PRO A 1 175 ? -25.605 27.200 20.041 1.00 62.53 175 PRO A CA 1
ATOM 1490 C C . PRO A 1 175 ? -25.094 28.501 19.417 1.00 62.53 175 PRO A C 1
ATOM 1492 O O . PRO A 1 175 ? -25.744 29.090 18.552 1.00 62.53 175 PRO A O 1
ATOM 1495 N N . GLN A 1 176 ? -23.899 28.928 19.834 1.00 64.06 176 GLN A N 1
ATOM 1496 C CA . GLN A 1 176 ? -23.179 30.033 19.209 1.00 64.06 176 GLN A CA 1
ATOM 1497 C C . GLN A 1 176 ? -22.961 29.719 17.725 1.00 64.06 176 GLN A C 1
ATOM 1499 O O . GLN A 1 176 ? -22.129 28.891 17.345 1.00 64.06 176 GLN A O 1
ATOM 1504 N N . THR A 1 177 ? -23.715 30.398 16.865 1.00 65.62 177 THR A N 1
ATOM 1505 C CA . THR A 1 177 ? -23.502 30.387 15.421 1.00 65.62 177 THR A CA 1
ATOM 1506 C C . THR A 1 177 ? -22.158 31.039 15.126 1.00 65.62 177 THR A C 1
ATOM 1508 O O . THR A 1 177 ? -22.005 32.257 15.228 1.00 65.62 177 THR A O 1
ATOM 1511 N N . LEU A 1 178 ? -21.164 30.222 14.776 1.00 73.38 178 LEU A N 1
ATOM 1512 C CA . LEU A 1 178 ? -19.855 30.707 14.353 1.00 73.38 178 LEU A CA 1
ATOM 1513 C C . LEU A 1 178 ? -20.005 31.648 13.143 1.00 73.38 178 LEU A C 1
ATOM 1515 O O . LEU A 1 178 ? -20.767 31.335 12.222 1.00 73.38 178 LEU A O 1
ATOM 1519 N N . PRO A 1 179 ? -19.264 32.770 13.096 1.00 67.12 179 PRO A N 1
ATOM 1520 C CA . PRO A 1 179 ? -19.348 33.714 11.991 1.00 67.12 179 PRO A CA 1
ATOM 1521 C C . PRO A 1 179 ? -18.978 33.026 10.673 1.00 67.12 179 PRO A C 1
ATOM 1523 O O . PRO A 1 179 ? -17.895 32.449 10.519 1.00 67.12 179 PRO A O 1
ATOM 1526 N N . SER A 1 180 ? -19.907 33.087 9.716 1.00 67.81 180 SER A N 1
ATOM 1527 C CA . SER A 1 180 ? -19.738 32.544 8.372 1.00 67.81 180 SER A CA 1
ATOM 1528 C C . SER A 1 180 ? -18.522 33.192 7.714 1.00 67.81 180 SER A C 1
ATOM 1530 O O . SER A 1 180 ? -18.445 34.408 7.536 1.00 67.81 180 SER A O 1
ATOM 1532 N N . ARG A 1 181 ? -17.521 32.368 7.404 1.00 67.75 181 ARG A N 1
ATOM 1533 C CA . ARG A 1 181 ? -16.248 32.818 6.843 1.00 67.75 181 ARG A CA 1
ATOM 1534 C C . ARG A 1 181 ? -16.509 33.529 5.507 1.00 67.75 181 ARG A C 1
ATOM 1536 O O . ARG A 1 181 ? -17.147 32.919 4.647 1.00 67.75 181 ARG A O 1
ATOM 1543 N N . PRO A 1 182 ? -15.976 34.747 5.278 1.00 64.94 182 PRO A N 1
ATOM 1544 C CA . PRO A 1 182 ? -16.202 35.466 4.031 1.00 64.94 182 PRO A CA 1
ATOM 1545 C C . PRO A 1 182 ? -15.756 34.596 2.858 1.00 64.94 182 PRO A C 1
ATOM 1547 O O . PRO A 1 182 ? -14.627 34.080 2.837 1.00 64.94 182 PRO A O 1
ATOM 1550 N N . GLN A 1 183 ? -16.671 34.385 1.907 1.00 67.50 183 GLN A N 1
ATOM 1551 C CA . GLN A 1 183 ? -16.372 33.654 0.689 1.00 67.50 183 GLN A CA 1
ATOM 1552 C C . GLN A 1 183 ? -15.247 34.396 -0.026 1.00 67.50 183 GLN A C 1
ATOM 1554 O O . GLN A 1 183 ? -15.419 35.494 -0.544 1.00 67.50 183 GLN A O 1
ATOM 1559 N N . ARG A 1 184 ? -14.048 33.809 -0.015 1.00 64.94 184 ARG A N 1
ATOM 1560 C CA . ARG A 1 184 ? -12.957 34.294 -0.855 1.00 64.94 184 ARG A CA 1
ATOM 1561 C C . ARG A 1 184 ? -13.450 34.209 -2.290 1.00 64.94 184 ARG A C 1
ATOM 1563 O O . ARG A 1 184 ? -13.671 33.092 -2.754 1.00 64.94 184 ARG A O 1
ATOM 1570 N N . ASN A 1 185 ? -13.580 35.357 -2.951 1.00 68.19 185 ASN A N 1
ATOM 1571 C CA . ASN A 1 185 ? -13.823 35.477 -4.385 1.00 68.19 185 ASN A CA 1
ATOM 1572 C C . ASN A 1 185 ? -12.796 34.611 -5.123 1.00 68.19 185 ASN A C 1
ATOM 1574 O O . ASN A 1 185 ? -11.644 35.001 -5.330 1.00 68.19 185 ASN A O 1
ATOM 1578 N N . ARG A 1 186 ? -13.177 33.369 -5.427 1.00 69.19 186 ARG A N 1
ATOM 1579 C CA . ARG A 1 186 ? -12.340 32.461 -6.196 1.00 69.19 186 ARG A CA 1
ATOM 1580 C C . ARG A 1 186 ? -12.410 32.969 -7.619 1.00 69.19 186 ARG A C 1
ATOM 1582 O O . ARG A 1 186 ? -13.485 32.964 -8.207 1.00 69.19 186 ARG A O 1
ATOM 1589 N N . ARG A 1 187 ? -11.266 33.399 -8.155 1.00 74.12 187 ARG A N 1
ATOM 1590 C CA . ARG A 1 187 ? -11.130 33.618 -9.595 1.00 74.12 187 ARG A CA 1
ATOM 1591 C C . ARG A 1 187 ? -11.698 32.388 -10.315 1.00 74.12 187 ARG A C 1
ATOM 1593 O O . ARG A 1 187 ? -11.289 31.273 -9.960 1.00 74.12 187 ARG A O 1
ATOM 1600 N N . PRO A 1 188 ? -12.636 32.567 -11.259 1.00 75.19 188 PRO A N 1
ATOM 1601 C CA . PRO A 1 188 ? -13.139 31.458 -12.043 1.00 75.19 188 PRO A CA 1
ATOM 1602 C C . PRO A 1 188 ? -11.969 30.793 -12.779 1.00 75.19 188 PRO A C 1
ATOM 1604 O O . PRO A 1 188 ? -10.956 31.439 -13.074 1.00 75.19 188 PRO A O 1
ATOM 1607 N N . PRO A 1 189 ? -12.048 29.477 -13.001 1.00 74.94 189 PRO A N 1
ATOM 1608 C CA . PRO A 1 189 ? -10.982 28.748 -13.660 1.00 74.94 189 PRO A CA 1
ATOM 1609 C C . PRO A 1 189 ? -10.788 29.261 -15.094 1.00 74.94 189 PRO A C 1
ATOM 1611 O O . PRO A 1 189 ? -11.755 29.568 -15.781 1.00 74.94 189 PRO A O 1
ATOM 1614 N N . ALA A 1 190 ? -9.530 29.333 -15.541 1.00 72.62 190 ALA A N 1
ATOM 1615 C CA . ALA A 1 190 ? -9.135 29.990 -16.793 1.00 72.62 190 ALA A CA 1
ATOM 1616 C C . ALA A 1 190 ? -9.885 29.486 -18.041 1.00 72.62 190 ALA A C 1
ATOM 1618 O O . ALA A 1 190 ? -10.122 30.257 -18.957 1.00 72.62 190 ALA A O 1
ATOM 1619 N N . TYR A 1 191 ? -10.332 28.227 -18.044 1.00 73.12 191 TYR A N 1
ATOM 1620 C CA . TYR A 1 191 ? -11.090 27.656 -19.160 1.00 73.12 191 TYR A CA 1
ATOM 1621 C C . TYR A 1 191 ? -12.503 28.236 -19.326 1.00 73.12 191 TYR A C 1
ATOM 1623 O O . TYR A 1 191 ? -13.145 27.951 -20.328 1.00 73.12 191 TYR A O 1
ATOM 1631 N N . LEU A 1 192 ? -13.020 28.995 -18.351 1.00 67.25 192 LEU A N 1
ATOM 1632 C CA . LEU A 1 192 ? -14.340 29.627 -18.443 1.00 67.25 192 LEU A CA 1
ATOM 1633 C C . LEU A 1 192 ? -14.303 30.938 -19.250 1.00 67.25 192 LEU A C 1
ATOM 1635 O O . LEU A 1 192 ? -15.323 31.330 -19.801 1.00 67.25 192 LEU A O 1
ATOM 1639 N N . GLN A 1 193 ? -13.135 31.585 -19.358 1.00 62.75 193 GLN A N 1
ATOM 1640 C CA . GLN A 1 193 ? -12.972 32.838 -20.111 1.00 62.75 193 GLN A CA 1
ATOM 1641 C C . GLN A 1 193 ? -13.099 32.622 -21.627 1.00 62.75 193 GLN A C 1
ATOM 1643 O O . GLN A 1 193 ? -13.570 33.500 -22.342 1.00 62.75 193 GLN A O 1
ATOM 1648 N N . ASP A 1 194 ? -12.759 31.424 -22.107 1.00 62.53 194 ASP A N 1
ATOM 1649 C CA . ASP A 1 194 ? -12.807 31.087 -23.533 1.00 62.53 194 ASP A CA 1
ATOM 1650 C C . ASP A 1 194 ? -14.234 30.797 -24.041 1.00 62.53 194 ASP A C 1
ATOM 1652 O O . ASP A 1 194 ? -14.470 30.786 -25.250 1.00 62.53 194 ASP A O 1
ATOM 1656 N N . TYR A 1 195 ? -15.196 30.557 -23.139 1.00 58.12 195 TYR A N 1
ATOM 1657 C CA . TYR A 1 195 ? -16.595 30.313 -23.513 1.00 58.12 195 TYR A CA 1
ATOM 1658 C C . TYR A 1 195 ? -17.372 31.610 -23.767 1.00 58.12 195 TYR A C 1
ATOM 1660 O O . TYR A 1 195 ? -18.210 31.642 -24.665 1.00 58.12 195 TYR A O 1
ATOM 1668 N N . GLU A 1 196 ? -17.072 32.692 -23.045 1.00 57.19 196 GLU A N 1
ATOM 1669 C CA . GLU A 1 196 ? -17.820 33.954 -23.168 1.00 57.19 196 GLU A CA 1
ATOM 1670 C C . GLU A 1 196 ? -17.562 34.672 -24.504 1.00 57.19 196 GLU A C 1
ATOM 1672 O O . GLU A 1 196 ? -18.442 35.355 -25.023 1.00 57.19 196 GLU A O 1
ATOM 1677 N N . VAL A 1 197 ? -16.399 34.451 -25.127 1.00 56.25 197 VAL A N 1
ATOM 1678 C CA . VAL A 1 197 ? -16.067 35.048 -26.433 1.00 56.25 197 VAL A CA 1
ATOM 1679 C C . VAL A 1 197 ? -16.880 34.424 -27.575 1.00 56.25 197 VAL A C 1
ATOM 1681 O O . VAL A 1 197 ? -17.153 35.095 -28.567 1.00 56.25 197 VAL A O 1
ATOM 1684 N N . LYS A 1 198 ? -17.319 33.164 -27.449 1.00 53.16 198 LYS A N 1
ATOM 1685 C CA . LYS A 1 198 ? -18.076 32.484 -28.515 1.00 53.16 198 LYS A CA 1
ATOM 1686 C C . LYS A 1 198 ? -19.552 32.875 -28.557 1.00 53.16 198 LYS A C 1
ATOM 1688 O O . LYS A 1 198 ? -20.107 32.967 -29.646 1.00 53.16 198 LYS A O 1
ATOM 1693 N N . CYS A 1 199 ? -20.167 33.184 -27.417 1.00 49.59 199 CYS A N 1
ATOM 1694 C CA . CYS A 1 199 ? -21.593 33.524 -27.372 1.00 49.59 199 CYS A CA 1
ATOM 1695 C C . CYS A 1 199 ? -21.918 34.883 -28.021 1.00 49.59 199 CYS A C 1
ATOM 1697 O O . CYS A 1 199 ? -23.014 35.063 -28.544 1.00 49.59 199 CYS A O 1
ATOM 1699 N N . ASN A 1 200 ? -20.970 35.826 -28.047 1.00 52.03 200 ASN A N 1
ATOM 1700 C CA . ASN A 1 200 ? -21.201 37.152 -28.634 1.00 52.03 200 ASN A CA 1
ATOM 1701 C C . ASN A 1 200 ? -21.057 37.184 -30.166 1.00 52.03 200 ASN A C 1
ATOM 1703 O O . ASN A 1 200 ? -21.534 38.124 -30.796 1.00 52.03 200 ASN A O 1
ATOM 1707 N N . VAL A 1 201 ? -20.431 36.170 -30.775 1.00 55.53 201 VAL A N 1
ATOM 1708 C CA . VAL A 1 201 ? -20.302 36.071 -32.243 1.00 55.53 201 VAL A CA 1
ATOM 1709 C C . VAL A 1 201 ? -21.585 35.525 -32.878 1.00 55.53 201 VAL A C 1
ATOM 1711 O O . VAL A 1 201 ? -21.909 35.873 -34.008 1.00 55.53 201 VAL A O 1
ATOM 1714 N N . GLU A 1 202 ? -22.355 34.715 -32.151 1.00 54.50 202 GLU A N 1
ATOM 1715 C CA . GLU A 1 202 ? -23.603 34.142 -32.673 1.00 54.50 202 GLU A CA 1
ATOM 1716 C C . GLU A 1 202 ? -24.787 35.118 -32.593 1.00 54.50 202 GLU A C 1
ATOM 1718 O O . GLU A 1 202 ? -25.710 35.024 -33.396 1.00 54.50 202 GLU A O 1
ATOM 1723 N N . GLN A 1 203 ? -24.756 36.104 -31.690 1.00 53.94 203 GLN A N 1
ATOM 1724 C CA . GLN A 1 203 ? -25.845 37.083 -31.558 1.00 53.94 203 GLN A CA 1
ATOM 1725 C C . GLN A 1 203 ? -25.806 38.201 -32.612 1.00 53.94 203 GLN A C 1
ATOM 1727 O O . GLN A 1 203 ? -26.848 38.767 -32.930 1.00 53.94 203 GLN A O 1
ATOM 1732 N N . SER A 1 204 ? -24.644 38.504 -33.199 1.00 55.84 204 SER A N 1
ATOM 1733 C CA . SER A 1 204 ? -24.524 39.510 -34.267 1.00 55.84 204 SER A CA 1
ATOM 1734 C C . SER A 1 204 ? -24.881 38.977 -35.660 1.00 55.84 204 SER A C 1
ATOM 1736 O O . SER A 1 204 ? -25.069 39.767 -36.581 1.00 55.84 204 SER A O 1
ATOM 1738 N N . ALA A 1 205 ? -25.014 37.657 -35.821 1.00 56.16 205 ALA A N 1
ATOM 1739 C CA . ALA A 1 205 ? -25.397 37.025 -37.084 1.00 56.16 205 ALA A CA 1
ATOM 1740 C C . ALA A 1 205 ? -26.923 36.911 -37.283 1.00 56.16 205 ALA A C 1
ATOM 1742 O O . ALA A 1 205 ? -27.368 36.542 -38.366 1.00 56.16 205 ALA A O 1
ATOM 1743 N N . VAL A 1 206 ? -27.730 37.222 -36.261 1.00 57.97 206 VAL A N 1
ATOM 1744 C CA . VAL A 1 206 ? -29.199 37.055 -36.290 1.00 57.97 206 VAL A CA 1
ATOM 1745 C C . VAL A 1 206 ? -29.941 38.376 -36.566 1.00 57.97 206 VAL A C 1
ATOM 1747 O O . VAL A 1 206 ? -31.146 38.370 -36.781 1.00 57.97 206 VAL A O 1
ATOM 1750 N N . SER A 1 207 ? -29.244 39.514 -36.625 1.00 55.22 207 SER A N 1
ATOM 1751 C CA . SER A 1 207 ? -29.832 40.851 -36.837 1.00 55.22 207 SER A CA 1
ATOM 1752 C C . SER A 1 207 ? -29.693 41.405 -38.266 1.00 55.22 207 SER A C 1
ATOM 1754 O O . SER A 1 207 ? -29.946 42.585 -38.497 1.00 55.22 207 SER A O 1
ATOM 1756 N N . LEU A 1 208 ? -29.330 40.559 -39.233 1.00 55.44 208 LEU A N 1
ATOM 1757 C CA . LEU A 1 208 ? -29.363 40.866 -40.668 1.00 55.44 208 LEU A CA 1
ATOM 1758 C C . LEU A 1 208 ? -30.293 39.880 -41.387 1.00 55.44 208 LEU A C 1
ATOM 1760 O O . LEU A 1 208 ? -29.826 39.020 -42.126 1.00 55.44 208 LEU A O 1
ATOM 1764 N N . ASN A 1 209 ? -31.593 39.978 -41.111 1.00 48.09 209 ASN A N 1
ATOM 1765 C CA . ASN A 1 209 ? -32.694 39.527 -41.969 1.00 48.09 209 ASN A CA 1
ATOM 1766 C C . ASN A 1 209 ? -33.967 40.281 -41.584 1.00 48.09 209 ASN A C 1
ATOM 1768 O O . ASN A 1 209 ? -34.227 40.386 -40.364 1.00 48.09 209 ASN A O 1
#

Secondary structure (DSSP, 8-state):
-PPPHHHHHHHHHHHHHHHHHHHHH-HHHHHHHHHHHHHHHHHHHHTTSS--GGGS-HHHHHHHHHHHHHHHHHHHHHHHHHHHHHH-EEEEE-TTS-EEEEEGGGSTT-----TT-----------------------PPPPGGGS--S-PPPPP---------------------PPPPP---PPPPGGGHHHHHHHHHHHTTSS--

Foldseek 3Di:
DDDDPVVVVVVVVVVVVVVVVVCVVDPVSVVVVVVVVVVVVVVCVVVVVDDDLVPDDPVVNVVVVVVVVVVVVVVVVVVVVVVCLQPDWDFDQDPVRDTDTDRPVVVPPPPPPPPDDDPDDDDDPPPDDPDPPDPDDPDDDDPPVVVPDPDDPDPDDPPDDDPDPDPDDDDDDDDPDDPDDPPDPPDPPPVVVVVVVVVVVVVVVVPPD

Sequence (209 aa):
MPLSRGEKLRRKRESEKRRYDRLKQDPEGRAKLKQKEREQYIKKKEKKIVRPINEQNEREQRMKRKHWRKHSRAYRLKKKLSENTRSRHYLISLDSARNIKRHINQVVSTGVPLRGRNAKNYQEEDVNRPDKRTVTFNVPPIPERLKLRAHDPVPDEVQMPEPLVEEQEVEDHPPQTLPSRPQRNRRPPAYLQDYEVKCNVEQSAVSLN

Organism: NCBI:txid1421715

pLDDT: mean 73.83, std 17.13, range [45.12, 98.06]

Radius of gyration: 35.38 Å; chains: 1; bounding box: 74×73×93 Å